Protein AF-A0A4Q2U4N8-F1 (afdb_monomer_lite)

Structure (mmCIF, N/CA/C/O backbone):
data_AF-A0A4Q2U4N8-F1
#
_entry.id   AF-A0A4Q2U4N8-F1
#
loop_
_atom_site.group_PDB
_atom_site.id
_atom_site.type_symbol
_atom_site.label_atom_id
_atom_site.label_alt_id
_atom_site.label_comp_id
_atom_site.label_asym_id
_atom_site.label_entity_id
_atom_site.label_seq_id
_atom_site.pdbx_PDB_ins_code
_atom_site.Cartn_x
_atom_site.Cartn_y
_atom_site.Cartn_z
_atom_site.occupancy
_atom_site.B_iso_or_equiv
_atom_site.auth_seq_id
_atom_site.auth_comp_id
_atom_site.auth_asym_id
_atom_site.auth_atom_id
_atom_site.pdbx_PDB_model_num
ATOM 1 N N . MET A 1 1 ? -7.802 52.718 -29.783 1.00 39.06 1 MET A N 1
ATOM 2 C CA . MET A 1 1 ? -8.824 52.535 -28.732 1.00 39.06 1 MET A CA 1
ATOM 3 C C . MET A 1 1 ? -10.147 52.173 -29.416 1.00 39.06 1 MET A C 1
ATOM 5 O O . MET A 1 1 ? -11.001 53.028 -29.555 1.00 39.06 1 MET A O 1
ATOM 9 N N . THR A 1 2 ? -10.372 51.048 -30.100 1.00 31.77 2 THR A N 1
ATOM 10 C CA . THR A 1 2 ? -10.123 49.612 -29.860 1.00 31.77 2 THR A CA 1
ATOM 11 C C . THR A 1 2 ? -10.700 49.050 -28.558 1.00 31.77 2 THR A C 1
ATOM 13 O O . THR A 1 2 ? -10.281 49.428 -27.473 1.00 31.77 2 THR A O 1
ATOM 16 N N . PHE A 1 3 ? -11.612 48.083 -28.738 1.00 27.72 3 PHE A N 1
ATOM 17 C CA . PHE A 1 3 ? -11.896 46.961 -27.836 1.00 27.72 3 PHE A CA 1
ATOM 18 C C . PHE A 1 3 ? -12.588 47.240 -26.489 1.00 27.72 3 PHE A C 1
ATOM 20 O O . PHE A 1 3 ? -12.139 46.786 -25.450 1.00 27.72 3 PHE A O 1
ATOM 27 N N . ALA A 1 4 ? -13.759 47.884 -26.489 1.00 31.61 4 ALA A N 1
ATOM 28 C CA . ALA A 1 4 ? -14.688 47.767 -25.356 1.00 31.61 4 ALA A CA 1
ATOM 29 C C . ALA A 1 4 ? -16.119 48.133 -25.773 1.00 31.61 4 ALA A C 1
ATOM 31 O O . ALA A 1 4 ? -16.508 49.286 -25.628 1.00 31.61 4 ALA A O 1
ATOM 32 N N . LYS A 1 5 ? -16.875 47.173 -26.340 1.00 29.36 5 LYS A N 1
ATOM 33 C CA . LYS A 1 5 ? -18.368 47.117 -26.345 1.00 29.36 5 LYS A CA 1
ATOM 34 C C . LYS A 1 5 ? -18.988 46.034 -27.246 1.00 29.36 5 LYS A C 1
ATOM 36 O O . LYS A 1 5 ? -20.205 45.985 -27.383 1.00 29.36 5 LYS A O 1
ATOM 41 N N . ARG A 1 6 ? -18.200 45.113 -27.808 1.00 30.48 6 ARG A N 1
ATOM 42 C CA . ARG A 1 6 ? -18.712 43.900 -28.470 1.00 30.48 6 ARG A CA 1
ATOM 43 C C . ARG A 1 6 ? -18.089 42.650 -27.852 1.00 30.48 6 ARG A C 1
ATOM 45 O O . ARG A 1 6 ? -17.168 42.101 -28.427 1.00 30.48 6 ARG A O 1
ATOM 52 N N . LEU A 1 7 ? -18.557 42.261 -26.665 1.00 29.56 7 LEU A N 1
ATOM 53 C CA . LEU A 1 7 ? -18.479 40.885 -26.142 1.00 29.56 7 LEU A CA 1
ATOM 54 C C . LEU A 1 7 ? -19.412 40.750 -24.915 1.00 29.56 7 LEU A C 1
ATOM 56 O O . LEU A 1 7 ? -19.002 40.463 -23.799 1.00 29.56 7 LEU A O 1
ATOM 60 N N . ARG A 1 8 ? -20.696 41.071 -25.099 1.00 30.77 8 ARG A N 1
ATOM 61 C CA . ARG A 1 8 ? -21.770 40.806 -24.122 1.00 30.77 8 ARG A CA 1
ATOM 62 C C . ARG A 1 8 ? -23.033 40.390 -24.876 1.00 30.77 8 ARG A C 1
ATOM 64 O O . ARG A 1 8 ? -24.028 41.096 -24.830 1.00 30.77 8 ARG A O 1
ATOM 71 N N . ALA A 1 9 ? -22.940 39.319 -25.664 1.00 31.06 9 ALA A N 1
ATOM 72 C CA . ALA A 1 9 ? -24.090 38.660 -26.298 1.00 31.06 9 ALA A CA 1
ATOM 73 C C . ALA A 1 9 ? -23.678 37.341 -26.989 1.00 31.06 9 ALA A C 1
ATOM 75 O O . ALA A 1 9 ? -24.045 37.119 -28.137 1.00 31.06 9 ALA A O 1
ATOM 76 N N . SER A 1 10 ? -22.839 36.492 -26.378 1.00 29.83 10 SER A N 1
ATOM 77 C CA . SER A 1 10 ? -22.468 35.186 -26.971 1.00 29.83 10 SER A CA 1
ATOM 78 C C . SER A 1 10 ? -21.967 34.173 -25.929 1.00 29.83 10 SER A C 1
ATOM 80 O O . SER A 1 10 ? -20.956 33.519 -26.144 1.00 29.83 10 SER A O 1
ATOM 82 N N . THR A 1 11 ? -22.644 34.050 -24.785 1.00 31.20 11 THR A N 1
ATOM 83 C CA . THR A 1 11 ? -22.327 32.995 -23.792 1.00 31.20 11 THR A CA 1
ATOM 84 C C . THR A 1 11 ? -23.563 32.510 -23.026 1.00 31.20 11 THR A C 1
ATOM 86 O O . THR A 1 11 ? -23.476 32.096 -21.878 1.00 31.20 11 THR A O 1
ATOM 89 N N . ALA A 1 12 ? -24.737 32.564 -23.665 1.00 31.47 12 ALA A N 1
ATOM 90 C CA . ALA A 1 12 ? -26.005 32.101 -23.089 1.00 31.47 12 ALA A CA 1
ATOM 91 C C . ALA A 1 12 ? -26.575 30.834 -23.762 1.00 31.47 12 ALA A C 1
ATOM 93 O O . ALA A 1 12 ? -27.699 30.445 -23.470 1.00 31.47 12 ALA A O 1
ATOM 94 N N . LEU A 1 13 ? -25.822 30.161 -24.636 1.00 30.08 13 LEU A N 1
ATOM 95 C CA . LEU A 1 13 ? -26.205 28.858 -25.187 1.00 30.08 13 LEU A CA 1
ATOM 96 C C . LEU A 1 13 ? -24.988 27.935 -25.212 1.00 30.08 13 LEU A C 1
ATOM 98 O O . LEU A 1 13 ? -24.178 27.999 -26.129 1.00 30.08 13 LEU A O 1
ATOM 102 N N . LEU A 1 14 ? -24.869 27.161 -24.134 1.00 28.81 14 LEU A N 1
ATOM 103 C CA . LEU A 1 14 ? -24.140 25.891 -23.959 1.00 28.81 14 LEU A CA 1
ATOM 104 C C . LEU A 1 14 ? -24.133 25.467 -22.472 1.00 28.81 14 LEU A C 1
ATOM 106 O O . LEU A 1 14 ? -23.538 24.461 -22.106 1.00 28.81 14 LEU A O 1
ATOM 110 N N . ALA A 1 15 ? -24.875 26.174 -21.610 1.00 31.25 15 ALA A N 1
ATOM 111 C CA . ALA A 1 15 ? -25.611 25.507 -20.545 1.00 31.25 15 ALA A CA 1
ATOM 112 C C . ALA A 1 15 ? -26.664 24.594 -21.205 1.00 31.25 15 ALA A C 1
ATOM 114 O O . ALA A 1 15 ? -27.357 25.047 -22.112 1.00 31.25 15 ALA A O 1
ATOM 115 N N . VAL A 1 16 ? -26.785 23.345 -20.744 1.00 31.03 16 VAL A N 1
ATOM 116 C CA . VAL A 1 16 ? -27.616 22.244 -21.293 1.00 31.03 16 VAL A CA 1
ATOM 117 C C . VAL A 1 16 ? -26.909 21.341 -22.329 1.00 31.03 16 VAL A C 1
ATOM 119 O O . VAL A 1 16 ? -27.414 21.128 -23.422 1.00 31.03 16 VAL A O 1
ATOM 122 N N . ALA A 1 17 ? -25.748 20.766 -21.979 1.00 29.66 17 ALA A N 1
ATOM 123 C CA . ALA A 1 17 ? -25.270 19.467 -22.513 1.00 29.66 17 ALA A CA 1
ATOM 124 C C . ALA A 1 17 ? -24.105 18.858 -21.690 1.00 29.66 17 ALA A C 1
ATOM 126 O O . ALA A 1 17 ? -23.219 18.214 -22.240 1.00 29.66 17 ALA A O 1
ATOM 127 N N . GLY A 1 18 ? -24.082 19.077 -20.370 1.00 30.38 18 GLY A N 1
ATOM 128 C CA . GLY A 1 18 ? -23.037 18.562 -19.469 1.00 30.38 18 GLY A CA 1
ATOM 129 C C . GLY A 1 18 ? -23.576 17.871 -18.216 1.00 30.38 18 GLY A C 1
ATOM 130 O O . GLY A 1 18 ? -22.817 17.601 -17.297 1.00 30.38 18 GLY A O 1
ATOM 131 N N . LEU A 1 19 ? -24.878 17.563 -18.173 1.00 32.41 19 LEU A N 1
ATOM 132 C CA . LEU A 1 19 ? -25.455 16.601 -17.225 1.00 32.41 19 LEU A CA 1
ATOM 133 C C . LEU A 1 19 ? -25.130 15.176 -17.708 1.00 32.41 19 LEU A C 1
ATOM 135 O O . LEU A 1 19 ? -26.015 14.365 -17.964 1.00 32.41 19 LEU A O 1
ATOM 139 N N . LEU A 1 20 ? -23.846 14.892 -17.914 1.00 30.52 20 LEU A N 1
ATOM 140 C CA . LEU A 1 20 ? -23.346 13.552 -18.177 1.00 30.52 20 LEU A CA 1
ATOM 141 C C . LEU A 1 20 ? -22.840 13.008 -16.852 1.00 30.52 20 LEU A C 1
ATOM 143 O O . LEU A 1 20 ? -21.722 13.278 -16.440 1.00 30.52 20 LEU A O 1
ATOM 147 N N . GLN A 1 21 ? -23.753 12.296 -16.193 1.00 30.80 21 GLN A N 1
ATOM 148 C CA . GLN A 1 21 ? -23.484 11.266 -15.200 1.00 30.80 21 GLN A CA 1
ATOM 149 C C . GLN A 1 21 ? -22.388 11.641 -14.200 1.00 30.80 21 GLN A C 1
ATOM 151 O O . GLN A 1 21 ? -21.244 11.206 -14.308 1.00 30.80 21 GLN A O 1
ATOM 156 N N . THR A 1 22 ? -22.786 12.325 -13.128 1.00 31.72 22 THR A N 1
ATOM 157 C CA . THR A 1 22 ? -22.218 11.986 -11.828 1.00 31.72 22 THR A CA 1
ATOM 158 C C . THR A 1 22 ? -22.515 10.503 -11.604 1.00 31.72 22 THR A C 1
ATOM 160 O O . THR A 1 22 ? -23.548 10.119 -11.058 1.00 31.72 22 THR A O 1
ATOM 163 N N . GLN A 1 23 ? -21.624 9.630 -12.076 1.00 32.47 23 GLN A N 1
ATOM 164 C CA . GLN A 1 23 ? -21.438 8.362 -11.407 1.00 32.47 23 GLN A CA 1
ATOM 165 C C . GLN A 1 23 ? -20.949 8.763 -10.023 1.00 32.47 23 GLN A C 1
ATOM 167 O O . GLN A 1 23 ? -19.761 8.964 -9.795 1.00 32.47 23 GLN A O 1
ATOM 172 N N . ALA A 1 24 ? -21.895 8.966 -9.103 1.00 31.42 24 ALA A N 1
ATOM 173 C CA . ALA A 1 24 ? -21.608 8.699 -7.716 1.00 31.42 24 ALA A CA 1
ATOM 174 C C . ALA A 1 24 ? -20.920 7.338 -7.751 1.00 31.42 24 ALA A C 1
ATOM 176 O O . ALA A 1 24 ? -21.518 6.360 -8.213 1.00 31.42 24 ALA A O 1
ATOM 177 N N . ALA A 1 25 ? -19.639 7.310 -7.392 1.00 33.06 25 ALA A N 1
ATOM 178 C CA . ALA A 1 25 ? -18.961 6.082 -7.063 1.00 33.06 25 ALA A CA 1
ATOM 179 C C . ALA A 1 25 ? -19.718 5.537 -5.852 1.00 33.06 25 ALA A C 1
ATOM 181 O O . ALA A 1 25 ? -19.373 5.779 -4.700 1.00 33.06 25 ALA A O 1
ATOM 182 N N . PHE A 1 26 ? -20.846 4.877 -6.109 1.00 30.84 26 PHE A N 1
ATOM 183 C CA . PHE A 1 26 ? -21.394 3.938 -5.172 1.00 30.84 26 PHE A CA 1
ATOM 184 C C . PHE A 1 26 ? -20.244 2.973 -4.968 1.00 30.84 26 PHE A C 1
ATOM 186 O O . PHE A 1 26 ? -19.838 2.298 -5.918 1.00 30.84 26 PHE A O 1
ATOM 193 N N . ALA A 1 27 ? -19.684 2.966 -3.754 1.00 32.97 27 ALA A N 1
ATOM 194 C CA . ALA A 1 27 ? -18.921 1.831 -3.280 1.00 32.97 27 ALA A CA 1
ATOM 195 C C . ALA A 1 27 ? -19.697 0.615 -3.770 1.00 32.97 27 ALA A C 1
ATOM 197 O O . ALA A 1 27 ? -20.889 0.493 -3.457 1.00 32.97 27 ALA A O 1
ATOM 198 N N . GLN A 1 28 ? -19.084 -0.177 -4.656 1.00 31.28 28 GLN A N 1
ATOM 199 C CA . GLN A 1 28 ? -19.691 -1.419 -5.090 1.00 31.28 28 GLN A CA 1
ATOM 200 C C . GLN A 1 28 ? -20.085 -2.106 -3.794 1.00 31.28 28 GLN A C 1
ATOM 202 O O . GLN A 1 28 ? -19.230 -2.477 -2.991 1.00 31.28 28 GLN A O 1
ATOM 207 N N . THR A 1 29 ? -21.389 -2.218 -3.554 1.00 35.47 29 THR A N 1
ATOM 208 C CA . THR A 1 29 ? -21.903 -3.175 -2.592 1.00 35.47 29 THR A CA 1
ATOM 209 C C . THR A 1 29 ? -21.651 -4.505 -3.271 1.00 35.47 29 THR A C 1
ATOM 211 O O . THR A 1 29 ? -22.518 -5.066 -3.936 1.00 35.47 29 THR A O 1
ATOM 214 N N . ALA A 1 30 ? -20.382 -4.920 -3.245 1.00 39.25 30 ALA A N 1
ATOM 215 C CA . ALA A 1 30 ? -19.944 -6.174 -3.786 1.00 39.25 30 ALA A CA 1
ATOM 216 C C . ALA A 1 30 ? -20.754 -7.220 -3.035 1.00 39.25 30 ALA A C 1
ATOM 218 O O . ALA A 1 30 ? -20.677 -7.377 -1.817 1.00 39.25 30 ALA A O 1
ATOM 219 N N . SER A 1 31 ? -21.643 -7.832 -3.800 1.00 41.41 31 SER A N 1
ATOM 220 C CA . SER A 1 31 ? -22.425 -8.982 -3.426 1.00 41.41 31 SER A CA 1
ATOM 221 C C . SER A 1 31 ? -21.519 -10.033 -2.788 1.00 41.41 31 SER A C 1
ATOM 223 O O . SER A 1 31 ? -20.505 -10.392 -3.382 1.00 41.41 31 SER A O 1
ATOM 225 N N . ALA A 1 32 ? -21.970 -10.548 -1.642 1.00 41.00 32 ALA A N 1
ATOM 226 C CA . ALA A 1 32 ? -21.351 -11.573 -0.810 1.00 41.00 32 ALA A CA 1
ATOM 227 C C . ALA A 1 32 ? -20.048 -11.134 -0.123 1.00 41.00 32 ALA A C 1
ATOM 229 O O . ALA A 1 32 ? -18.999 -11.041 -0.753 1.00 41.00 32 ALA A O 1
ATOM 230 N N . ASP A 1 33 ? -20.105 -10.975 1.206 1.00 45.69 33 ASP A N 1
ATOM 231 C CA . ASP A 1 33 ? -18.936 -11.220 2.054 1.00 45.69 33 ASP A CA 1
ATOM 232 C C . ASP A 1 33 ? -18.343 -12.557 1.591 1.00 45.69 33 ASP A C 1
ATOM 234 O O . ASP A 1 33 ? -18.963 -13.609 1.787 1.00 45.69 33 ASP A O 1
ATOM 238 N N . ALA A 1 34 ? -17.198 -12.528 0.904 1.00 54.16 34 ALA A N 1
ATOM 239 C CA . ALA A 1 34 ? -16.482 -13.746 0.575 1.00 54.16 34 ALA A CA 1
ATOM 240 C C . ALA A 1 34 ? -16.247 -14.465 1.905 1.00 54.16 34 ALA A C 1
ATOM 242 O O . ALA A 1 34 ? -15.614 -13.916 2.810 1.00 54.16 34 ALA A O 1
ATOM 243 N N . ALA A 1 35 ? -16.850 -15.645 2.065 1.00 60.47 35 ALA A N 1
ATOM 244 C CA . ALA A 1 35 ? -16.705 -16.391 3.301 1.00 60.47 35 ALA A CA 1
ATOM 245 C C . ALA A 1 35 ? -15.201 -16.603 3.544 1.00 60.47 35 ALA A C 1
ATOM 247 O O . ALA A 1 35 ? -14.490 -16.961 2.596 1.00 60.47 35 ALA A O 1
ATOM 248 N N . PRO A 1 36 ? -14.701 -16.376 4.774 1.00 68.88 36 PRO A N 1
ATOM 249 C CA . PRO A 1 36 ? -13.302 -16.642 5.075 1.00 68.88 36 PRO A CA 1
ATOM 250 C C . PRO A 1 36 ? -13.004 -18.078 4.656 1.00 68.88 36 PRO A C 1
ATOM 252 O O . PRO A 1 36 ? -13.813 -18.962 4.912 1.00 68.88 36 PRO A O 1
ATOM 255 N N . THR A 1 37 ? -11.898 -18.321 3.964 1.00 70.50 37 THR A N 1
ATOM 256 C CA . THR A 1 37 ? -11.537 -19.673 3.522 1.00 70.50 37 THR A CA 1
ATOM 257 C C . THR A 1 37 ? -10.443 -20.207 4.432 1.00 70.50 37 THR A C 1
ATOM 259 O O . THR A 1 37 ? -9.504 -19.489 4.767 1.00 70.50 37 THR A O 1
ATOM 262 N N . VAL A 1 38 ? -10.566 -21.464 4.867 1.00 71.62 38 VAL A N 1
ATOM 263 C CA . VAL A 1 38 ? -9.475 -22.124 5.594 1.00 71.62 38 VAL A CA 1
ATOM 264 C C . VAL A 1 38 ? -8.355 -22.396 4.602 1.00 71.62 38 VAL A C 1
ATOM 266 O O . VAL A 1 38 ? -8.586 -23.036 3.576 1.00 71.62 38 VAL A O 1
ATOM 269 N N . MET A 1 39 ? -7.151 -21.922 4.910 1.00 74.38 39 MET A N 1
ATOM 270 C CA . MET A 1 39 ? -6.006 -22.080 4.019 1.00 74.38 39 MET A CA 1
ATOM 271 C C . MET A 1 39 ? -5.671 -23.574 3.838 1.00 74.38 39 MET A C 1
ATOM 273 O O . MET A 1 39 ? -5.607 -24.320 4.823 1.00 74.38 39 MET A O 1
ATOM 277 N N . PRO A 1 40 ? -5.463 -24.039 2.591 1.00 67.88 40 PRO A N 1
ATOM 278 C CA . PRO A 1 40 ? -5.285 -25.461 2.289 1.00 67.88 40 PRO A CA 1
ATOM 279 C C . PRO A 1 40 ? -4.006 -26.045 2.914 1.00 67.88 40 PRO A C 1
ATOM 281 O O . PRO A 1 40 ? -4.005 -27.193 3.379 1.00 67.88 40 PRO A O 1
ATOM 284 N N . ASP A 1 41 ? -2.957 -25.230 3.035 1.00 69.56 41 ASP A N 1
ATOM 285 C CA . ASP A 1 41 ? -1.608 -25.670 3.412 1.00 69.56 41 ASP A CA 1
ATOM 286 C C . ASP A 1 41 ? -1.173 -25.247 4.818 1.00 69.56 41 ASP A C 1
ATOM 288 O O . ASP A 1 41 ? 0.005 -25.326 5.159 1.00 69.56 41 ASP A O 1
ATOM 292 N N . SER A 1 42 ? -2.122 -24.880 5.684 1.00 75.12 42 SER A N 1
ATOM 293 C CA . SER A 1 42 ? -1.783 -24.574 7.071 1.00 75.12 42 SER A CA 1
ATOM 294 C C . SER A 1 42 ? -1.147 -25.753 7.802 1.00 75.12 42 SER A C 1
ATOM 296 O O . SER A 1 42 ? -1.470 -26.929 7.565 1.00 75.12 42 SER A O 1
ATOM 298 N N . SER A 1 43 ? -0.272 -25.431 8.755 1.00 76.31 43 SER A N 1
ATOM 299 C CA . SER A 1 43 ? 0.360 -26.430 9.615 1.00 76.31 43 SER A CA 1
ATOM 300 C C . SER A 1 43 ? -0.687 -27.288 10.343 1.00 76.31 43 SER A C 1
ATOM 302 O O . SER A 1 43 ? -1.799 -26.845 10.642 1.00 76.31 43 SER A O 1
ATOM 304 N N . ARG A 1 44 ? -0.336 -28.536 10.691 1.00 79.81 44 ARG A N 1
ATOM 305 C CA . ARG A 1 44 ? -1.234 -29.426 11.459 1.00 79.81 44 ARG A CA 1
ATOM 306 C C . ARG A 1 44 ? -1.702 -28.776 12.767 1.00 79.81 44 ARG A C 1
ATOM 308 O O . ARG A 1 44 ? -2.842 -28.976 13.173 1.00 79.81 44 ARG A O 1
ATOM 315 N N . PHE A 1 45 ? -0.825 -27.987 13.390 1.00 82.00 45 PHE A N 1
ATOM 316 C CA . PHE A 1 45 ? -1.130 -27.225 14.595 1.00 82.00 45 PHE A CA 1
ATOM 317 C C . PHE A 1 45 ? -2.204 -26.160 14.354 1.00 82.00 45 PHE A C 1
ATOM 319 O O . PHE A 1 45 ? -3.103 -26.036 15.171 1.00 82.00 45 PHE A O 1
ATOM 326 N N . VAL A 1 46 ? -2.153 -25.411 13.252 1.00 82.44 46 VAL A N 1
ATOM 327 C CA . VAL A 1 46 ? -3.183 -24.408 12.932 1.00 82.44 46 VAL A CA 1
ATOM 328 C C . VAL A 1 46 ? -4.500 -25.073 12.544 1.00 82.44 46 VAL A C 1
ATOM 330 O O . VAL A 1 46 ? -5.559 -24.654 13.008 1.00 82.44 46 VAL A O 1
ATOM 333 N N . LYS A 1 47 ? -4.450 -26.152 11.753 1.00 79.56 47 LYS A N 1
ATOM 334 C CA . LYS A 1 47 ? -5.648 -26.863 11.273 1.00 79.56 47 LYS A CA 1
ATOM 335 C C . LYS A 1 47 ? -6.577 -27.331 12.399 1.00 79.56 47 LYS A C 1
ATOM 337 O O . LYS A 1 47 ? -7.778 -27.415 12.174 1.00 79.56 47 LYS A O 1
ATOM 342 N N . GLN A 1 48 ? -6.060 -27.590 13.604 1.00 82.38 48 GLN A N 1
ATOM 343 C CA . GLN A 1 48 ? -6.888 -27.972 14.759 1.00 82.38 48 GLN A CA 1
ATOM 344 C C . GLN A 1 48 ? -7.682 -26.799 15.372 1.00 82.38 48 GLN A C 1
ATOM 346 O O . GLN A 1 48 ? -8.656 -27.032 16.082 1.00 82.38 48 GLN A O 1
ATOM 351 N N . TYR A 1 49 ? -7.263 -25.554 15.120 1.00 80.25 49 TYR A N 1
ATOM 352 C CA . TYR A 1 49 ? -7.916 -24.329 15.601 1.00 80.25 49 TYR A CA 1
ATOM 353 C C . TYR A 1 49 ? -8.683 -23.589 14.503 1.00 80.25 49 TYR A C 1
ATOM 355 O O . TYR A 1 49 ? -9.444 -22.671 14.806 1.00 80.25 49 TYR A O 1
ATOM 363 N N . ALA A 1 50 ? -8.489 -23.971 13.239 1.00 73.94 50 ALA A N 1
ATOM 364 C CA . ALA A 1 50 ? -9.193 -23.382 12.115 1.00 73.94 50 ALA A CA 1
ATOM 365 C C . ALA A 1 50 ? -10.710 -23.566 12.283 1.00 73.94 50 ALA A C 1
ATOM 367 O O . ALA A 1 50 ? -11.231 -24.683 12.280 1.00 73.94 50 ALA A O 1
ATOM 368 N N . SER A 1 51 ? -11.436 -22.455 12.429 1.00 67.81 51 SER A N 1
ATOM 369 C CA . SER A 1 51 ? -12.895 -22.482 12.401 1.00 67.81 51 SER A CA 1
ATOM 370 C C . SER A 1 51 ? -13.337 -22.888 11.004 1.00 67.81 51 SER A C 1
ATOM 372 O O . SER A 1 51 ? -12.979 -22.207 10.046 1.00 67.81 51 SER A O 1
ATOM 374 N N . VAL A 1 52 ? -14.134 -23.948 10.873 1.00 67.81 52 VAL A N 1
ATOM 375 C CA . VAL A 1 52 ? -14.801 -24.243 9.602 1.00 67.81 52 VAL A CA 1
ATOM 376 C C . VAL A 1 52 ? -15.886 -23.176 9.417 1.00 67.81 52 VAL A C 1
ATOM 378 O O . VAL A 1 52 ? -16.846 -23.176 10.187 1.00 67.81 52 VAL A O 1
ATOM 381 N N . PRO A 1 53 ? -15.775 -22.264 8.434 1.00 67.69 53 PRO A N 1
ATOM 382 C CA . PRO A 1 53 ? -16.708 -21.147 8.261 1.00 67.69 53 PRO A CA 1
ATOM 383 C C . PRO A 1 53 ? -18.159 -21.617 8.132 1.00 67.69 53 PRO A C 1
ATOM 385 O O . PRO A 1 53 ? -19.068 -21.000 8.677 1.00 67.69 53 PRO A O 1
ATOM 388 N N . ALA A 1 54 ? -18.366 -22.768 7.483 1.00 66.12 54 ALA A N 1
ATOM 389 C CA . ALA A 1 54 ? -19.673 -23.403 7.334 1.00 66.12 54 ALA A CA 1
ATOM 390 C C . ALA A 1 54 ? -20.296 -23.880 8.663 1.00 66.12 54 ALA A C 1
ATOM 392 O O . ALA A 1 54 ? -21.500 -24.109 8.720 1.00 66.12 54 ALA A O 1
ATOM 393 N N . LEU A 1 55 ? -19.496 -24.031 9.724 1.00 69.44 55 LEU A N 1
ATOM 394 C CA . LEU A 1 55 ? -19.941 -24.409 11.070 1.00 69.44 55 LEU A CA 1
ATOM 395 C C . LEU A 1 55 ? -20.027 -23.206 12.022 1.00 69.44 55 LEU A C 1
ATOM 397 O O . LEU A 1 55 ? -20.412 -23.372 13.180 1.00 69.44 55 LEU A O 1
ATOM 401 N N . ALA A 1 56 ? -19.665 -22.001 11.568 1.00 76.06 56 ALA A N 1
ATOM 402 C CA . ALA A 1 56 ? -19.775 -20.805 12.388 1.00 76.06 56 ALA A CA 1
ATOM 403 C C . ALA A 1 56 ? -21.258 -20.467 12.640 1.00 76.06 56 ALA A C 1
ATOM 405 O O . ALA A 1 56 ? -22.074 -20.529 11.712 1.00 76.06 56 ALA A O 1
ATOM 406 N N . PRO A 1 57 ? -21.638 -20.089 13.875 1.00 81.69 57 PRO A N 1
ATOM 407 C CA . PRO A 1 57 ? -23.007 -19.689 14.157 1.00 81.69 57 PRO A CA 1
ATOM 408 C C . PRO A 1 57 ? -23.375 -18.455 13.328 1.00 81.69 57 PRO A C 1
ATOM 410 O O . PRO A 1 57 ? -22.628 -17.476 13.268 1.00 81.69 57 PRO A O 1
ATOM 413 N N . GLN A 1 58 ? -24.559 -18.487 12.718 1.00 85.94 58 GLN A N 1
ATOM 414 C CA . GLN A 1 58 ? -25.122 -17.324 12.040 1.00 85.94 58 GLN A CA 1
ATOM 415 C C . GLN A 1 58 ? -25.602 -16.328 13.095 1.00 85.94 58 GLN A C 1
ATOM 417 O O . GLN A 1 58 ? -26.634 -16.517 13.735 1.00 85.94 58 GLN A O 1
ATOM 422 N N . LEU A 1 59 ? -24.808 -15.283 13.307 1.00 89.12 59 LEU A N 1
ATOM 423 C CA . LEU A 1 59 ? -25.093 -14.228 14.271 1.00 89.12 59 LEU A CA 1
ATOM 424 C C . LEU A 1 59 ? -25.658 -13.002 13.560 1.00 89.12 59 LEU A C 1
ATOM 426 O O . LEU A 1 59 ? -25.116 -12.555 12.546 1.00 89.12 59 LEU A O 1
ATOM 430 N N . THR A 1 60 ? -26.695 -12.400 14.137 1.00 93.50 60 THR A N 1
ATOM 431 C CA . THR A 1 60 ? -27.164 -11.080 13.708 1.00 93.50 60 THR A CA 1
ATOM 432 C C . THR A 1 60 ? -26.089 -10.025 13.965 1.00 93.50 60 THR A C 1
ATOM 434 O O . THR A 1 60 ? -25.203 -10.197 14.806 1.00 93.50 60 THR A O 1
ATOM 437 N N . TYR A 1 61 ? -26.182 -8.883 13.282 1.00 92.06 61 TYR A N 1
ATOM 438 C CA . TYR A 1 61 ? -25.272 -7.760 13.510 1.00 92.06 61 TYR A CA 1
ATOM 439 C C . TYR A 1 61 ? -25.215 -7.338 14.989 1.00 92.06 61 TYR A C 1
ATOM 441 O O . TYR A 1 61 ? -24.133 -7.181 15.551 1.00 92.06 61 TYR A O 1
ATOM 449 N N . ALA A 1 62 ? -26.373 -7.249 15.652 1.00 94.12 62 ALA A N 1
ATOM 450 C CA . ALA A 1 62 ? -26.455 -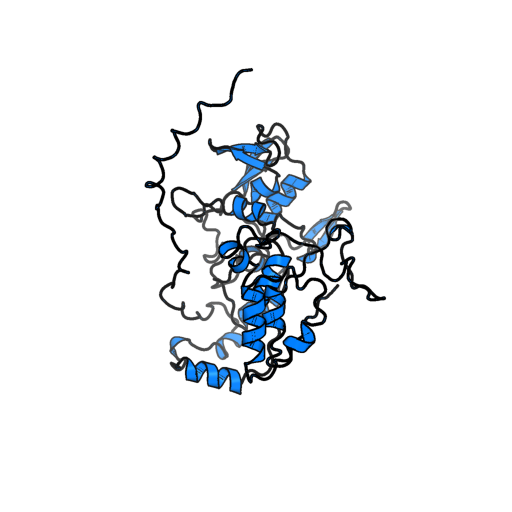6.904 17.070 1.00 94.12 62 ALA A CA 1
ATOM 451 C C . ALA A 1 62 ? -25.755 -7.942 17.966 1.00 94.12 62 ALA A C 1
ATOM 453 O O . ALA A 1 62 ? -25.057 -7.571 18.909 1.00 94.12 62 ALA A O 1
ATOM 454 N N . GLN A 1 63 ? -25.886 -9.236 17.652 1.00 95.44 63 GLN A N 1
ATOM 455 C CA . GLN A 1 63 ? -25.190 -10.303 18.376 1.00 95.44 63 GLN A CA 1
ATOM 456 C C . GLN A 1 63 ? -23.672 -10.237 18.168 1.00 95.44 63 GLN A C 1
ATOM 458 O O . GLN A 1 63 ? -22.927 -10.335 19.143 1.00 95.44 63 GLN A O 1
ATOM 463 N N . LYS A 1 64 ? -23.207 -10.006 16.929 1.00 93.25 64 LYS A N 1
ATOM 464 C CA . LYS A 1 64 ? -21.778 -9.801 16.625 1.00 93.25 64 LYS A CA 1
ATOM 465 C C . LYS A 1 64 ? -21.217 -8.625 17.426 1.00 93.25 64 LYS A C 1
ATOM 467 O O . LYS A 1 64 ? -20.212 -8.774 18.115 1.00 93.25 64 LYS A O 1
ATOM 472 N N . GLN A 1 65 ? -21.900 -7.479 17.409 1.00 94.06 65 GLN A N 1
ATOM 473 C CA . GLN A 1 65 ? -21.497 -6.300 18.178 1.00 94.06 65 GLN A CA 1
ATOM 474 C C . GLN A 1 65 ? -21.468 -6.557 19.691 1.00 94.06 65 GLN A C 1
ATOM 476 O O . GLN A 1 65 ? -20.529 -6.128 20.363 1.00 94.06 65 GLN A O 1
ATOM 481 N N . ALA A 1 66 ? -22.477 -7.242 20.237 1.00 94.69 66 ALA A N 1
ATOM 482 C CA . ALA A 1 66 ? -22.532 -7.569 21.660 1.00 94.69 66 ALA A CA 1
ATOM 483 C C . ALA A 1 66 ? -21.354 -8.462 22.077 1.00 94.69 66 ALA A C 1
ATOM 485 O O . ALA A 1 66 ? -20.692 -8.178 23.075 1.00 94.69 66 ALA A O 1
ATOM 486 N N . LEU A 1 67 ? -21.039 -9.488 21.279 1.00 95.06 67 LEU A N 1
ATOM 487 C CA . LEU A 1 67 ? -19.898 -10.369 21.521 1.00 95.06 67 LEU A CA 1
ATOM 488 C C . LEU A 1 67 ? -18.564 -9.633 21.409 1.00 95.06 67 LEU A C 1
ATOM 490 O O . LEU A 1 67 ? -17.720 -9.797 22.288 1.00 95.06 67 LEU A O 1
ATOM 494 N N . LEU A 1 68 ? -18.384 -8.786 20.391 1.00 93.50 68 LEU A N 1
ATOM 495 C CA . LEU A 1 68 ? -17.176 -7.968 20.246 1.00 93.50 68 LEU A CA 1
ATOM 496 C C . LEU A 1 68 ? -16.960 -7.088 21.480 1.00 93.50 68 LEU A C 1
ATOM 498 O O . LEU A 1 68 ? -15.905 -7.164 22.099 1.00 93.50 68 LEU A O 1
ATOM 502 N N . LYS A 1 69 ? -17.982 -6.344 21.920 1.00 90.06 69 LYS A N 1
ATOM 503 C CA . LYS A 1 69 ? -17.908 -5.513 23.138 1.00 90.06 69 LYS A CA 1
ATOM 504 C C . LYS A 1 69 ? -17.654 -6.338 24.403 1.00 90.06 69 LYS A C 1
ATOM 506 O O . LYS A 1 69 ? -16.994 -5.879 25.340 1.00 90.06 69 LYS A O 1
ATOM 511 N N . GLN A 1 70 ? -18.178 -7.562 24.462 1.00 95.69 70 GLN A N 1
ATOM 512 C CA . GLN A 1 70 ? -17.970 -8.454 25.598 1.00 95.69 70 GLN A CA 1
ATOM 513 C C . GLN A 1 70 ? -16.539 -9.005 25.642 1.00 95.69 70 GLN A C 1
ATOM 515 O O . GLN A 1 70 ? -15.971 -9.085 26.732 1.00 95.69 70 GLN A O 1
ATOM 520 N N . LYS A 1 71 ? -15.969 -9.384 24.493 1.00 95.62 71 LYS A N 1
ATOM 521 C CA . LYS A 1 71 ? -14.745 -10.196 24.402 1.00 95.62 71 LYS A CA 1
ATOM 522 C C . LYS A 1 71 ? -13.491 -9.408 24.028 1.00 95.62 71 LYS A C 1
ATOM 524 O O . LYS A 1 71 ? -12.419 -9.761 24.502 1.00 95.62 71 LYS A O 1
ATOM 529 N N . ILE A 1 72 ? -13.613 -8.350 23.233 1.00 94.19 72 ILE A N 1
ATOM 530 C CA . ILE A 1 72 ? -12.489 -7.513 22.807 1.00 94.19 72 ILE A CA 1
ATOM 531 C C . ILE A 1 72 ? -12.428 -6.281 23.704 1.00 94.19 72 ILE A C 1
ATOM 533 O O . ILE A 1 72 ? -13.396 -5.527 23.811 1.00 94.19 72 ILE A O 1
ATOM 537 N N . LYS A 1 73 ? -11.297 -6.108 24.391 1.00 91.38 73 LYS A N 1
ATOM 538 C CA . LYS A 1 73 ? -11.054 -4.985 25.314 1.00 91.38 73 LYS A CA 1
ATOM 539 C C . LYS A 1 73 ? -9.984 -4.023 24.817 1.00 91.38 73 LYS A C 1
ATOM 541 O O . LYS A 1 73 ? -10.040 -2.849 25.154 1.00 91.38 73 LYS A O 1
ATOM 546 N N . TYR A 1 74 ? -9.061 -4.524 24.003 1.00 91.94 74 TYR A N 1
ATOM 547 C CA . TYR A 1 74 ? -7.936 -3.777 23.462 1.00 91.94 74 TYR A CA 1
ATOM 548 C C . TYR A 1 74 ? -7.808 -4.092 21.979 1.00 91.94 74 TYR A C 1
ATOM 550 O O . TYR A 1 74 ? -7.986 -5.243 21.573 1.00 91.94 74 TYR A O 1
ATOM 558 N N . VAL A 1 75 ? -7.506 -3.068 21.192 1.00 89.75 75 VAL A N 1
ATOM 559 C CA . VAL A 1 75 ? -7.178 -3.185 19.775 1.00 89.75 75 VAL A CA 1
ATOM 560 C C . VAL A 1 75 ? -5.820 -2.529 19.601 1.00 89.75 75 VAL A C 1
ATOM 562 O O . VAL A 1 75 ? -5.645 -1.372 19.970 1.00 89.75 75 VAL A O 1
ATOM 565 N N . PHE A 1 76 ? -4.870 -3.289 19.072 1.00 91.12 76 PHE A N 1
ATOM 566 C CA . PHE A 1 76 ? -3.553 -2.791 18.706 1.00 91.12 76 PHE A CA 1
ATOM 567 C C . PHE A 1 76 ? -3.481 -2.777 17.187 1.00 91.12 76 PHE A C 1
ATOM 569 O O . PHE A 1 76 ? -3.718 -3.805 16.553 1.00 91.12 76 PHE A O 1
ATOM 576 N N . VAL A 1 77 ? -3.185 -1.613 16.618 1.00 89.12 77 VAL A N 1
ATOM 577 C CA . VAL A 1 77 ? -2.991 -1.452 15.179 1.00 89.12 77 VAL A CA 1
ATOM 578 C C . VAL A 1 77 ? -1.501 -1.263 14.944 1.00 89.12 77 VAL A C 1
ATOM 580 O O . VAL A 1 77 ? -0.932 -0.260 15.361 1.00 89.12 77 VAL A O 1
ATOM 583 N N . LEU A 1 78 ? -0.871 -2.259 14.322 1.00 90.00 78 LEU A N 1
ATOM 584 C CA . LEU A 1 78 ? 0.523 -2.183 13.889 1.00 90.00 78 LEU A CA 1
ATOM 585 C C . LEU A 1 78 ? 0.530 -1.687 12.442 1.00 90.00 78 LEU A C 1
ATOM 587 O O . LEU A 1 78 ? 0.330 -2.475 11.517 1.00 90.00 78 LEU A O 1
ATOM 591 N N . PHE A 1 79 ? 0.688 -0.378 12.264 1.00 87.75 79 PHE A N 1
ATOM 592 C CA . PHE A 1 79 ? 0.688 0.259 10.950 1.00 87.75 79 PHE A CA 1
ATOM 593 C C . PHE A 1 79 ? 2.103 0.212 10.358 1.00 87.75 79 PHE A C 1
ATOM 595 O O . PHE A 1 79 ? 3.007 0.871 10.861 1.00 87.75 79 PHE A O 1
ATOM 602 N N . GLN A 1 80 ? 2.303 -0.654 9.363 1.00 88.56 80 GLN A N 1
ATOM 603 C CA . GLN A 1 80 ? 3.598 -0.890 8.715 1.00 88.56 80 GLN A CA 1
ATOM 604 C C . GLN A 1 80 ? 3.712 -0.122 7.393 1.00 88.56 80 GLN A C 1
ATOM 606 O O . GLN A 1 80 ? 2.706 0.269 6.814 1.00 88.56 80 GLN A O 1
ATOM 611 N N . GLU A 1 81 ? 4.942 0.008 6.899 1.00 85.44 81 GLU A N 1
ATOM 612 C CA . GLU A 1 81 ? 5.330 0.784 5.715 1.00 85.44 81 GLU A CA 1
ATOM 613 C C . GLU A 1 81 ? 6.382 0.010 4.894 1.00 85.44 81 GLU A C 1
ATOM 615 O O . GLU A 1 81 ? 7.102 -0.823 5.447 1.00 85.44 81 GLU A O 1
ATOM 620 N N . ASN A 1 82 ? 6.576 0.209 3.588 1.00 89.69 82 ASN A N 1
ATOM 621 C CA . ASN A 1 82 ? 5.627 0.535 2.517 1.00 89.69 82 ASN A CA 1
ATOM 622 C C . ASN A 1 82 ? 5.639 -0.695 1.586 1.00 89.69 82 ASN A C 1
ATOM 624 O O . ASN A 1 82 ? 6.549 -0.853 0.763 1.00 89.69 82 ASN A O 1
ATOM 628 N N . ARG A 1 83 ? 4.739 -1.666 1.786 1.00 93.00 83 ARG A N 1
ATOM 629 C CA . ARG A 1 83 ? 4.808 -2.968 1.090 1.00 93.00 83 ARG A CA 1
ATOM 630 C C . ARG A 1 83 ? 3.436 -3.379 0.570 1.00 93.00 83 ARG A C 1
ATOM 632 O O . ARG A 1 83 ? 2.462 -3.387 1.318 1.00 93.00 83 ARG A O 1
ATOM 639 N N . SER A 1 84 ? 3.366 -3.723 -0.716 1.00 94.62 84 SER A N 1
ATOM 640 C CA . SER A 1 84 ? 2.137 -4.228 -1.334 1.00 94.62 84 SER A CA 1
ATOM 641 C C . SER A 1 84 ? 1.839 -5.663 -0.892 1.00 94.62 84 SER A C 1
ATOM 643 O O . SER A 1 84 ? 2.726 -6.390 -0.434 1.00 94.62 84 SER A O 1
ATOM 645 N N . PHE A 1 85 ? 0.586 -6.096 -1.070 1.00 95.88 85 PHE A N 1
ATOM 646 C CA . PHE A 1 85 ? 0.187 -7.471 -0.767 1.00 95.88 85 PHE A CA 1
ATOM 647 C C . PHE A 1 85 ? 1.044 -8.485 -1.528 1.00 95.88 85 PHE A C 1
ATOM 649 O O . PHE A 1 85 ? 1.598 -9.396 -0.922 1.00 95.88 85 PHE A O 1
ATOM 656 N N . ASP A 1 86 ? 1.205 -8.298 -2.840 1.00 95.62 86 ASP A N 1
ATOM 657 C CA . ASP A 1 86 ? 2.003 -9.199 -3.666 1.00 95.62 86 ASP A CA 1
ATOM 658 C C . ASP A 1 86 ? 3.502 -9.120 -3.355 1.00 95.62 86 ASP A C 1
ATOM 660 O O . ASP A 1 86 ? 4.201 -10.115 -3.508 1.00 95.62 86 ASP A O 1
ATOM 664 N N . ASN A 1 87 ? 4.018 -8.010 -2.823 1.00 95.31 87 ASN A N 1
ATOM 665 C CA . ASN A 1 87 ? 5.402 -8.008 -2.363 1.00 95.31 87 ASN A CA 1
ATOM 666 C C . ASN A 1 87 ? 5.621 -9.018 -1.221 1.00 95.31 87 ASN A C 1
ATOM 668 O O . ASN A 1 87 ? 6.589 -9.768 -1.266 1.00 95.31 87 ASN A O 1
ATOM 672 N N . TYR A 1 88 ? 4.723 -9.086 -0.232 1.00 95.50 88 TYR A N 1
ATOM 673 C CA . TYR A 1 88 ? 4.865 -9.997 0.915 1.00 95.50 88 TYR A CA 1
ATOM 674 C C . TYR A 1 88 ? 4.269 -11.388 0.703 1.00 95.50 88 TYR A C 1
ATOM 676 O O . TYR A 1 88 ? 4.787 -12.359 1.252 1.00 95.50 88 TYR A O 1
ATOM 684 N N . PHE A 1 89 ? 3.172 -11.494 -0.041 1.00 95.12 89 PHE A N 1
ATOM 685 C CA . PHE A 1 89 ? 2.303 -12.670 -0.051 1.00 95.12 89 PHE A CA 1
ATOM 686 C C . PHE A 1 89 ? 1.976 -13.177 -1.460 1.00 95.12 89 PHE A C 1
ATOM 688 O O . PHE A 1 89 ? 1.092 -14.022 -1.601 1.00 95.12 89 PHE A O 1
ATOM 695 N N . ALA A 1 90 ? 2.689 -12.738 -2.507 1.00 94.38 90 ALA A N 1
ATOM 696 C CA . ALA A 1 90 ? 2.424 -13.198 -3.876 1.00 94.38 90 ALA A CA 1
ATOM 697 C C . ALA A 1 90 ? 2.471 -14.727 -4.027 1.00 94.38 90 ALA A C 1
ATOM 699 O O . ALA A 1 90 ? 1.714 -15.293 -4.819 1.00 94.38 90 ALA A O 1
ATOM 700 N N . THR A 1 91 ? 3.342 -15.394 -3.266 1.00 93.62 91 THR A N 1
ATOM 701 C CA . THR A 1 91 ? 3.510 -16.856 -3.236 1.00 93.62 91 THR A CA 1
ATOM 702 C C . THR A 1 91 ? 2.855 -17.517 -2.021 1.00 93.62 91 THR A C 1
ATOM 704 O O . THR A 1 91 ? 3.004 -18.725 -1.835 1.00 93.62 91 THR A O 1
ATOM 707 N N . PHE A 1 92 ? 2.130 -16.763 -1.186 1.00 91.69 92 PHE A N 1
ATOM 708 C CA . PHE A 1 92 ? 1.532 -17.305 0.030 1.00 91.69 92 PHE A CA 1
ATOM 709 C C . PHE A 1 92 ? 0.404 -18.305 -0.308 1.00 91.69 92 PHE A C 1
ATOM 711 O O . PHE A 1 92 ? -0.545 -17.943 -1.014 1.00 91.69 92 PHE A O 1
ATOM 718 N N . PRO A 1 93 ? 0.452 -19.557 0.190 1.00 86.69 93 PRO A N 1
ATOM 719 C CA . PRO A 1 93 ? -0.525 -20.581 -0.172 1.00 86.69 93 PRO A CA 1
ATOM 720 C C . PRO A 1 93 ? -1.965 -20.234 0.225 1.00 86.69 93 PRO A C 1
ATOM 722 O O . PRO A 1 93 ? -2.265 -19.937 1.380 1.00 86.69 93 PRO A O 1
ATOM 725 N N . GLY A 1 94 ? -2.887 -20.337 -0.733 1.00 82.31 94 GLY A N 1
ATOM 726 C CA . GLY A 1 94 ? -4.318 -20.107 -0.509 1.00 82.31 94 GLY A CA 1
ATOM 727 C C . GLY A 1 94 ? -4.760 -18.642 -0.512 1.00 82.31 94 GLY A C 1
ATOM 728 O O . GLY A 1 94 ? -5.963 -18.399 -0.494 1.00 82.31 94 GLY A O 1
ATOM 729 N N . ALA A 1 95 ? -3.830 -17.688 -0.578 1.00 89.06 95 ALA A N 1
ATOM 730 C CA . ALA A 1 95 ? -4.141 -16.283 -0.815 1.00 89.06 95 ALA A CA 1
ATOM 731 C C . ALA A 1 95 ? -4.290 -15.983 -2.314 1.00 89.06 95 ALA A C 1
ATOM 733 O O . ALA A 1 95 ? -3.721 -16.681 -3.155 1.00 89.06 95 ALA A O 1
ATOM 734 N N . ARG A 1 96 ? -4.990 -14.900 -2.667 1.00 88.62 96 ARG A N 1
ATOM 735 C CA . ARG A 1 96 ? -5.103 -14.391 -4.049 1.00 88.62 96 ARG A CA 1
ATOM 736 C C . ARG A 1 96 ? -3.867 -13.609 -4.534 1.00 88.62 96 ARG A C 1
ATOM 738 O O . ARG A 1 96 ? -4.009 -12.552 -5.137 1.00 88.62 96 ARG A O 1
ATOM 745 N N . GLY A 1 97 ? -2.666 -14.140 -4.296 1.00 90.56 97 GLY A N 1
ATOM 746 C CA . GLY A 1 97 ? -1.408 -13.571 -4.799 1.00 90.56 97 GLY A CA 1
ATOM 747 C C . GLY A 1 97 ? -1.089 -13.943 -6.257 1.00 90.56 97 GLY A C 1
ATOM 748 O O . GLY A 1 97 ? -1.671 -14.884 -6.818 1.00 90.56 97 GLY A O 1
ATOM 749 N N . LEU A 1 98 ? -0.122 -13.246 -6.866 1.00 92.75 98 LEU A N 1
ATOM 750 C CA . LEU A 1 98 ? 0.310 -13.442 -8.268 1.00 92.75 98 LEU A CA 1
ATOM 751 C C . LEU A 1 98 ? 0.734 -14.880 -8.623 1.00 92.75 98 LEU A C 1
ATOM 753 O O . LEU A 1 98 ? 0.610 -15.293 -9.780 1.00 92.75 98 LEU A O 1
ATOM 757 N N . PHE A 1 99 ? 1.210 -15.652 -7.643 1.00 92.81 99 PHE A N 1
ATOM 758 C CA . PHE A 1 99 ? 1.653 -17.042 -7.797 1.00 92.81 99 PHE A CA 1
ATOM 759 C C . PHE A 1 99 ? 0.740 -18.036 -7.069 1.00 92.81 99 PHE A C 1
ATOM 761 O O . PHE A 1 99 ? 1.132 -19.179 -6.840 1.00 92.81 99 PHE A O 1
ATOM 768 N N . SER A 1 100 ? -0.495 -17.648 -6.744 1.00 81.94 100 SER A N 1
ATOM 769 C CA . SER A 1 100 ? -1.484 -18.497 -6.054 1.00 81.94 100 SER A CA 1
ATOM 770 C C . SER A 1 100 ? -1.746 -19.853 -6.731 1.00 81.94 100 SER A C 1
ATOM 772 O O . SER A 1 100 ? -2.085 -20.826 -6.062 1.00 81.94 100 SER A O 1
ATOM 774 N N . GLY A 1 101 ? -1.534 -19.959 -8.049 1.00 81.00 101 GLY A N 1
ATOM 775 C CA . GLY A 1 101 ? -1.588 -21.216 -8.810 1.00 81.00 101 GLY A CA 1
ATOM 776 C C . GLY A 1 101 ? -0.277 -22.020 -8.850 1.00 81.00 101 GLY A C 1
ATOM 777 O O . GLY A 1 101 ? -0.128 -22.884 -9.714 1.00 81.00 101 GLY A O 1
ATOM 778 N N . GLY A 1 102 ? 0.704 -21.694 -8.001 1.00 86.19 102 GLY A N 1
ATOM 779 C CA . GLY A 1 102 ? 2.056 -22.275 -7.982 1.00 86.19 102 GLY A CA 1
ATOM 780 C C . GLY A 1 102 ? 3.001 -21.745 -9.069 1.00 86.19 102 GLY A C 1
ATOM 781 O O . GLY A 1 102 ? 4.172 -22.109 -9.110 1.00 86.19 102 GLY A O 1
ATOM 782 N N . LYS A 1 103 ? 2.504 -20.891 -9.967 1.00 90.88 103 LYS A N 1
ATOM 783 C CA . LYS A 1 103 ? 3.266 -20.203 -11.015 1.00 90.88 103 LYS A CA 1
ATOM 784 C C . LYS A 1 103 ? 2.585 -18.886 -11.368 1.00 90.88 103 LYS A C 1
ATOM 786 O O . LYS A 1 103 ? 1.371 -18.766 -11.199 1.00 90.88 103 LYS A O 1
ATOM 791 N N . LEU A 1 104 ? 3.350 -17.945 -11.917 1.00 94.25 104 LEU A N 1
ATOM 792 C CA . LEU A 1 104 ? 2.804 -16.688 -12.417 1.00 94.25 104 LEU A CA 1
ATOM 793 C C . LEU A 1 104 ? 1.801 -16.955 -13.546 1.00 94.25 104 LEU A C 1
ATOM 795 O O . LEU A 1 104 ? 2.122 -17.617 -14.538 1.00 94.25 104 LEU A O 1
ATOM 799 N N . ASN A 1 105 ? 0.598 -16.401 -13.419 1.00 90.06 105 ASN A N 1
ATOM 800 C CA . ASN A 1 105 ? -0.337 -16.320 -14.532 1.00 90.06 105 ASN A CA 1
ATOM 801 C C . ASN A 1 105 ? -0.023 -15.075 -15.374 1.00 90.06 105 ASN A C 1
ATOM 803 O O . ASN A 1 105 ? -0.466 -13.974 -15.059 1.00 90.06 105 ASN A O 1
ATOM 807 N N . THR A 1 106 ? 0.716 -15.254 -16.468 1.00 91.19 106 THR A N 1
ATOM 808 C CA . THR A 1 106 ? 1.132 -14.155 -17.357 1.00 91.19 106 THR A CA 1
ATOM 809 C C . THR A 1 106 ? -0.019 -13.492 -18.117 1.00 91.19 106 THR A C 1
ATOM 811 O O . THR A 1 106 ? 0.194 -12.459 -18.743 1.00 91.19 106 THR A O 1
ATOM 814 N N . ALA A 1 107 ? -1.233 -14.052 -18.066 1.00 89.56 107 ALA A N 1
ATOM 815 C CA . ALA A 1 107 ? -2.428 -13.420 -18.621 1.00 89.56 107 ALA A CA 1
ATOM 816 C C . ALA A 1 107 ? -3.061 -12.382 -17.675 1.00 89.56 107 ALA A C 1
ATOM 818 O O . ALA A 1 107 ? -3.997 -11.692 -18.082 1.00 89.56 107 ALA A O 1
ATOM 819 N N . LEU A 1 108 ? -2.601 -12.280 -16.420 1.00 90.50 108 LEU A N 1
ATOM 820 C CA . LEU A 1 108 ? -3.063 -11.234 -15.509 1.00 90.50 108 LEU A CA 1
ATOM 821 C C . LEU A 1 108 ? -2.589 -9.855 -16.003 1.00 90.50 108 LEU A C 1
ATOM 823 O O . LEU A 1 108 ? -1.421 -9.723 -16.387 1.00 90.50 108 LEU A O 1
ATOM 827 N N . PRO A 1 109 ? -3.453 -8.821 -15.970 1.00 90.88 109 PRO A N 1
ATOM 828 C CA . PRO A 1 109 ? -3.033 -7.447 -16.225 1.00 90.88 109 PRO A CA 1
ATOM 829 C C . PRO A 1 109 ? -1.827 -7.080 -15.354 1.00 90.88 109 PRO A C 1
ATOM 831 O O . PRO A 1 109 ? -1.825 -7.362 -14.156 1.00 90.88 109 PRO A O 1
ATOM 834 N N . GLY A 1 110 ? -0.791 -6.506 -15.963 1.00 91.31 110 GLY A N 1
ATOM 835 C CA . GLY A 1 110 ? 0.416 -6.087 -15.253 1.00 91.31 110 GLY A CA 1
ATOM 836 C C . GLY A 1 110 ? 1.436 -7.176 -14.910 1.00 91.31 110 GLY A C 1
ATOM 837 O O . GLY A 1 110 ? 2.526 -6.841 -14.450 1.00 91.31 110 GLY A O 1
ATOM 838 N N . ALA A 1 111 ? 1.147 -8.463 -15.158 1.00 94.38 111 ALA A N 1
ATOM 839 C CA . ALA A 1 111 ? 2.076 -9.560 -14.844 1.00 94.38 111 ALA A CA 1
ATOM 840 C C . ALA A 1 111 ? 3.369 -9.530 -15.678 1.00 94.38 111 ALA A C 1
ATOM 842 O O . ALA A 1 111 ? 4.389 -10.098 -15.285 1.00 94.38 111 ALA A O 1
ATOM 843 N N . VAL A 1 112 ? 3.326 -8.889 -16.844 1.00 96.00 112 VAL A N 1
ATOM 844 C CA . VAL A 1 112 ? 4.492 -8.624 -17.684 1.00 96.00 112 VAL A CA 1
ATOM 845 C C . VAL A 1 112 ? 4.466 -7.146 -18.046 1.00 96.00 112 VAL A C 1
ATOM 847 O O . VAL A 1 112 ? 3.518 -6.689 -18.680 1.00 96.00 112 VAL A O 1
ATOM 850 N N . GLN A 1 113 ? 5.498 -6.406 -17.652 1.00 96.00 113 GLN A N 1
ATOM 851 C CA . GLN A 1 113 ? 5.601 -4.967 -17.897 1.00 96.00 113 GLN A CA 1
ATOM 852 C C . GLN A 1 113 ? 6.765 -4.650 -18.820 1.00 96.00 113 GLN A C 1
ATOM 854 O O . GLN A 1 113 ? 7.726 -5.415 -18.914 1.00 96.00 113 GLN A O 1
ATOM 859 N N . ARG A 1 114 ? 6.686 -3.512 -19.512 1.00 94.31 114 ARG A N 1
ATOM 860 C CA . ARG A 1 114 ? 7.827 -2.984 -20.268 1.00 94.31 114 ARG A CA 1
ATOM 861 C C . ARG A 1 114 ? 8.878 -2.449 -19.306 1.00 94.31 114 ARG A C 1
ATOM 863 O O . ARG A 1 114 ? 8.540 -1.925 -18.253 1.00 94.31 114 ARG A O 1
ATOM 870 N N . ILE A 1 115 ? 10.135 -2.552 -19.711 1.00 94.69 115 ILE A N 1
ATOM 871 C CA . ILE A 1 115 ? 11.269 -1.969 -18.997 1.00 94.69 115 ILE A CA 1
ATOM 872 C C . ILE A 1 115 ? 12.336 -1.556 -20.012 1.00 94.69 115 ILE A C 1
ATOM 874 O O . ILE A 1 115 ? 12.461 -2.194 -21.063 1.00 94.69 115 ILE A O 1
ATOM 878 N N . VAL A 1 116 ? 13.093 -0.498 -19.744 1.00 93.56 116 VAL A N 1
ATOM 879 C CA . VAL A 1 116 ? 14.123 0.022 -20.649 1.00 93.56 116 VAL A CA 1
ATOM 880 C C . VAL A 1 116 ? 15.505 -0.286 -20.083 1.00 93.56 116 VAL A C 1
ATOM 882 O O . VAL A 1 116 ? 15.887 0.155 -19.013 1.00 93.56 116 VAL A O 1
ATOM 885 N N . ASN A 1 117 ? 16.319 -1.042 -20.807 1.00 92.62 117 ASN A N 1
ATOM 886 C CA . ASN A 1 117 ? 17.672 -1.350 -20.355 1.00 92.62 117 ASN A CA 1
ATOM 887 C C . ASN A 1 117 ? 18.587 -0.119 -20.427 1.00 92.62 117 ASN A C 1
ATOM 889 O O . ASN A 1 117 ? 18.346 0.833 -21.170 1.00 92.62 117 ASN A O 1
ATOM 893 N N . THR A 1 118 ? 19.705 -0.164 -19.702 1.00 92.31 118 THR A N 1
ATOM 894 C CA . THR A 1 118 ? 20.706 0.920 -19.670 1.00 92.31 118 THR A CA 1
ATOM 895 C C . THR A 1 118 ? 21.398 1.158 -21.020 1.00 92.31 118 THR A C 1
ATOM 897 O O . THR A 1 118 ? 22.051 2.184 -21.208 1.00 92.31 118 THR A O 1
ATOM 900 N N . ASP A 1 119 ? 21.243 0.250 -21.988 1.00 91.25 119 ASP A N 1
ATOM 901 C CA . ASP A 1 119 ? 21.671 0.418 -23.381 1.00 91.25 119 ASP A CA 1
ATOM 902 C C . ASP A 1 119 ? 20.599 1.065 -24.286 1.00 91.25 119 ASP A C 1
ATOM 904 O O . ASP A 1 119 ? 20.887 1.403 -25.437 1.00 91.25 119 ASP A O 1
ATOM 908 N N . GLY A 1 120 ? 19.397 1.306 -23.754 1.00 88.88 120 GLY A N 1
ATOM 909 C CA . GLY A 1 120 ? 18.239 1.873 -24.444 1.00 88.88 120 GLY A CA 1
ATOM 910 C C . GLY A 1 120 ? 17.322 0.847 -25.116 1.00 88.88 120 GLY A C 1
ATOM 911 O O . GLY A 1 120 ? 16.312 1.241 -25.697 1.00 88.88 120 GLY A O 1
ATOM 912 N N . SER A 1 121 ? 17.640 -0.450 -25.066 1.00 91.19 121 SER A N 1
ATOM 913 C CA . SER A 1 121 ? 16.747 -1.492 -25.578 1.00 91.19 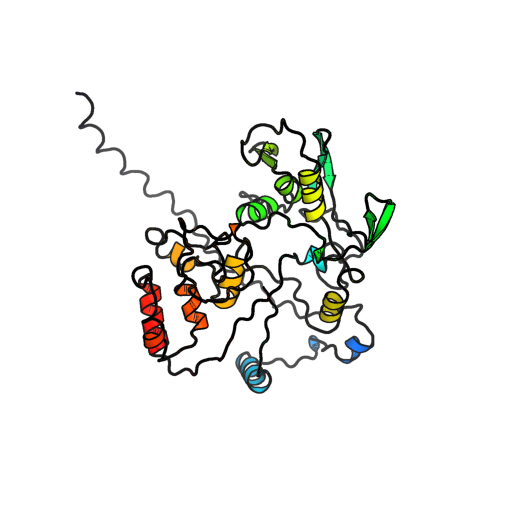121 SER A CA 1
ATOM 914 C C . SER A 1 121 ? 15.503 -1.633 -24.696 1.00 91.19 121 SER A C 1
ATOM 916 O O . SER A 1 121 ? 15.581 -1.562 -23.472 1.00 91.19 121 SER A O 1
ATOM 918 N N . VAL A 1 122 ? 14.340 -1.839 -25.317 1.00 92.50 122 VAL A N 1
ATOM 919 C CA . VAL A 1 122 ? 13.085 -2.085 -24.594 1.00 92.50 122 VAL A CA 1
ATOM 920 C C . VAL A 1 122 ? 12.907 -3.588 -24.428 1.00 92.50 122 VAL A C 1
ATOM 922 O O . VAL A 1 122 ? 12.873 -4.324 -25.415 1.00 92.50 122 VAL A O 1
ATOM 925 N N . GLY A 1 123 ? 12.793 -4.031 -23.182 1.00 94.25 123 GLY A N 1
ATOM 926 C CA . GLY A 1 123 ? 12.517 -5.410 -22.810 1.00 94.25 123 GLY A CA 1
ATOM 927 C C . GLY A 1 123 ? 11.205 -5.545 -22.047 1.00 94.25 123 GLY A C 1
ATOM 928 O O . GLY A 1 123 ? 10.374 -4.633 -21.996 1.00 94.25 123 GLY A O 1
ATOM 929 N N . THR A 1 124 ? 11.044 -6.707 -21.427 1.00 96.75 124 THR A N 1
ATOM 930 C CA . THR A 1 124 ? 9.940 -6.996 -20.516 1.00 96.75 124 THR A CA 1
ATOM 931 C C . THR A 1 124 ? 10.461 -7.530 -19.196 1.00 96.75 124 THR A C 1
ATOM 933 O O . THR A 1 124 ? 11.481 -8.218 -19.169 1.00 96.75 124 THR A O 1
ATOM 936 N N . ILE A 1 125 ? 9.722 -7.276 -18.126 1.00 97.56 125 ILE A N 1
ATOM 937 C CA . ILE A 1 125 ? 9.977 -7.808 -16.794 1.00 97.56 125 ILE A CA 1
ATOM 938 C C . ILE A 1 125 ? 8.712 -8.456 -16.239 1.00 97.56 125 ILE A C 1
ATOM 940 O O . ILE A 1 125 ? 7.598 -7.988 -16.474 1.00 97.56 125 ILE A O 1
ATOM 944 N N . SER A 1 126 ? 8.899 -9.548 -15.511 1.00 97.31 126 SER A N 1
ATOM 945 C CA . SER A 1 126 ? 7.853 -10.226 -14.751 1.00 97.31 126 SER A CA 1
ATOM 946 C C . SER A 1 126 ? 8.243 -10.259 -13.279 1.00 97.31 126 SER A C 1
ATOM 948 O O . SER A 1 126 ? 9.438 -10.161 -12.982 1.00 97.31 126 SER A O 1
ATOM 950 N N . PRO A 1 127 ? 7.269 -10.426 -12.371 1.00 97.12 127 PRO A N 1
ATOM 951 C CA . PRO A 1 127 ? 7.556 -10.573 -10.962 1.00 97.12 127 PRO A CA 1
ATOM 952 C C . PRO A 1 127 ? 8.600 -11.647 -10.668 1.00 97.12 127 PRO A C 1
ATOM 954 O O . PRO A 1 127 ? 8.563 -12.730 -11.261 1.00 97.12 127 PRO A O 1
ATOM 957 N N . PHE A 1 128 ? 9.520 -11.347 -9.754 1.00 95.81 128 PHE A N 1
ATOM 958 C CA . PHE A 1 128 ? 10.599 -12.253 -9.373 1.00 95.81 128 PHE A CA 1
ATOM 959 C C . PHE A 1 128 ? 10.868 -12.216 -7.869 1.00 95.81 128 PHE A C 1
ATOM 961 O O . PHE A 1 128 ? 10.652 -11.201 -7.204 1.00 95.81 128 PHE A O 1
ATOM 968 N N . LEU A 1 129 ? 11.368 -13.335 -7.349 1.00 95.31 129 LEU A N 1
ATOM 969 C CA . LEU A 1 129 ? 11.756 -13.466 -5.953 1.00 95.31 129 LEU A CA 1
ATOM 970 C C . LEU A 1 129 ? 13.097 -12.765 -5.714 1.00 95.31 129 LEU A C 1
ATOM 972 O O . LEU A 1 129 ? 14.088 -13.072 -6.384 1.00 95.31 129 LEU A O 1
ATOM 976 N N . ILE A 1 130 ? 13.135 -11.859 -4.739 1.00 94.50 130 ILE A N 1
ATOM 977 C CA . ILE A 1 130 ? 14.386 -11.292 -4.231 1.00 94.50 130 ILE A CA 1
ATOM 978 C C . ILE A 1 130 ? 15.266 -12.426 -3.678 1.00 94.50 130 ILE A C 1
ATOM 980 O O . ILE A 1 130 ? 14.789 -13.246 -2.891 1.00 94.50 130 ILE A O 1
ATOM 984 N N . PRO A 1 131 ? 16.560 -12.493 -4.040 1.00 92.56 131 PRO A N 1
ATOM 985 C CA . PRO A 1 131 ? 17.457 -13.486 -3.464 1.00 92.56 131 PRO A CA 1
ATOM 986 C C . PRO A 1 131 ? 17.700 -13.217 -1.970 1.00 92.56 131 PRO A C 1
ATOM 988 O O . PRO A 1 131 ? 17.859 -12.075 -1.558 1.00 92.56 131 PRO A O 1
ATOM 991 N N . GLN A 1 132 ? 17.855 -14.273 -1.164 1.00 91.81 132 GLN A N 1
ATOM 992 C CA . GLN A 1 132 ? 18.150 -14.151 0.279 1.00 91.81 132 GLN A CA 1
ATOM 993 C C . GLN A 1 132 ? 19.543 -13.569 0.581 1.00 91.81 132 GLN A C 1
ATOM 995 O O . GLN A 1 132 ? 19.869 -13.252 1.723 1.00 91.81 132 GLN A O 1
ATOM 1000 N N . SER A 1 133 ? 20.411 -13.480 -0.428 1.00 93.06 133 SER A N 1
ATOM 1001 C CA . SER A 1 133 ? 21.757 -12.931 -0.290 1.00 93.06 133 SER A CA 1
ATOM 1002 C C . SER A 1 133 ? 22.305 -12.454 -1.627 1.00 93.06 133 SER A C 1
ATOM 1004 O O . SER A 1 133 ? 21.927 -12.972 -2.679 1.00 93.06 133 SER A O 1
ATOM 1006 N N . VAL A 1 134 ? 23.254 -11.526 -1.576 1.00 91.50 134 VAL A N 1
ATOM 1007 C CA . VAL A 1 134 ? 23.994 -11.027 -2.740 1.00 91.50 134 VAL A CA 1
ATOM 1008 C C . VAL A 1 134 ? 25.495 -11.127 -2.514 1.00 91.50 134 VAL A C 1
ATOM 1010 O O . VAL A 1 134 ? 25.978 -11.163 -1.382 1.00 91.50 134 VAL A O 1
ATOM 1013 N N . THR A 1 135 ? 26.261 -11.146 -3.601 1.00 94.25 135 THR A N 1
ATOM 1014 C CA . THR A 1 135 ? 27.709 -10.935 -3.536 1.00 94.25 135 THR A CA 1
ATOM 1015 C C . THR A 1 135 ? 27.989 -9.435 -3.543 1.00 94.25 135 THR A C 1
ATOM 1017 O O . THR A 1 135 ? 27.768 -8.760 -4.544 1.00 94.25 135 THR A O 1
ATOM 1020 N N . ALA A 1 136 ? 28.471 -8.905 -2.421 1.00 89.38 136 ALA A N 1
ATOM 1021 C CA . ALA A 1 136 ? 28.884 -7.513 -2.311 1.00 89.38 136 ALA A CA 1
ATOM 1022 C C . ALA A 1 136 ? 30.120 -7.223 -3.183 1.00 89.38 136 ALA A C 1
ATOM 1024 O O . ALA A 1 136 ? 30.851 -8.131 -3.580 1.00 89.38 136 ALA A O 1
ATOM 1025 N N . ALA A 1 137 ? 30.413 -5.940 -3.423 1.00 90.81 137 ALA A N 1
ATOM 1026 C CA . ALA A 1 137 ? 31.538 -5.504 -4.263 1.00 90.81 137 ALA A CA 1
ATOM 1027 C C . ALA A 1 137 ? 32.915 -6.041 -3.814 1.00 90.81 137 ALA A C 1
ATOM 1029 O O . ALA A 1 137 ? 33.839 -6.144 -4.614 1.00 90.81 137 ALA A O 1
ATOM 1030 N N . ASN A 1 138 ? 33.056 -6.411 -2.538 1.00 94.00 138 ASN A N 1
ATOM 1031 C CA . ASN A 1 138 ? 34.264 -7.023 -1.978 1.00 94.00 138 ASN A CA 1
ATOM 1032 C C . ASN A 1 138 ? 34.311 -8.561 -2.121 1.00 94.00 138 ASN A C 1
ATOM 1034 O O . ASN A 1 138 ? 35.166 -9.202 -1.512 1.00 94.00 138 ASN A O 1
ATOM 1038 N N . GLY A 1 139 ? 33.378 -9.161 -2.864 1.00 95.81 139 GLY A N 1
ATOM 1039 C CA . GLY A 1 139 ? 33.273 -10.603 -3.086 1.00 95.81 139 GLY A CA 1
ATOM 1040 C C . GLY A 1 139 ? 32.627 -11.394 -1.944 1.00 95.81 139 GLY A C 1
ATOM 1041 O O . GLY A 1 139 ? 32.483 -12.609 -2.063 1.00 95.81 139 GLY A O 1
ATOM 1042 N N . LYS A 1 140 ? 32.229 -10.758 -0.833 1.00 96.38 140 LYS A N 1
ATOM 1043 C CA . LYS A 1 140 ? 31.561 -11.457 0.276 1.00 96.38 140 LYS A CA 1
ATOM 1044 C C . LYS A 1 140 ? 30.083 -11.672 -0.020 1.00 96.38 140 LYS A C 1
ATOM 1046 O O . LYS A 1 140 ? 29.417 -10.787 -0.546 1.00 96.38 140 LYS A O 1
ATOM 1051 N N . THR A 1 141 ? 29.566 -12.827 0.385 1.00 96.75 141 THR A N 1
ATOM 1052 C CA . THR A 1 141 ? 28.118 -13.062 0.433 1.00 96.75 141 THR A CA 1
ATOM 1053 C C . THR A 1 141 ? 27.535 -12.322 1.632 1.00 96.75 141 THR A C 1
ATOM 1055 O O . THR A 1 141 ? 28.034 -12.477 2.748 1.00 96.75 141 THR A O 1
ATOM 1058 N N . VAL A 1 142 ? 26.510 -11.509 1.396 1.00 93.81 142 VAL A N 1
ATOM 1059 C CA . VAL A 1 142 ? 25.812 -10.715 2.411 1.00 93.81 142 VAL A CA 1
ATOM 1060 C C . VAL A 1 142 ? 24.326 -11.069 2.345 1.00 93.81 142 VAL A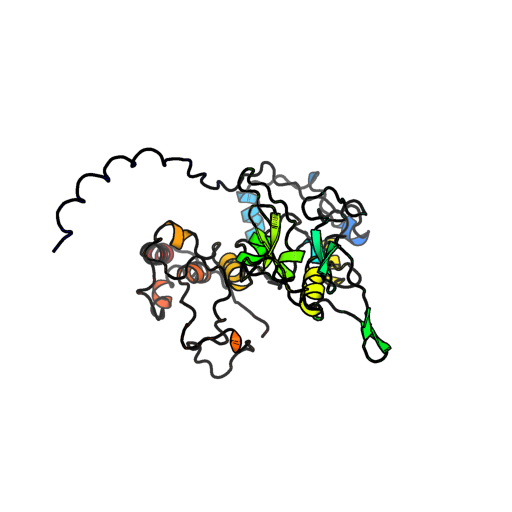 C 1
ATOM 1062 O O . VAL A 1 142 ? 23.783 -11.086 1.238 1.00 93.81 142 VAL A O 1
ATOM 1065 N N . PRO A 1 143 ? 23.676 -11.397 3.477 1.00 91.31 143 PRO A N 1
ATOM 1066 C CA . PRO A 1 143 ? 22.234 -11.619 3.498 1.00 91.31 143 PRO A CA 1
ATOM 1067 C C . PRO A 1 143 ? 21.490 -10.336 3.115 1.00 91.31 143 PRO A C 1
ATOM 1069 O O . PRO A 1 143 ? 21.962 -9.244 3.425 1.00 91.31 143 PRO A O 1
ATOM 1072 N N . LEU A 1 144 ? 20.344 -10.482 2.457 1.00 88.62 144 LEU A N 1
ATOM 1073 C CA . LEU A 1 144 ? 19.413 -9.387 2.210 1.00 88.62 144 LEU A CA 1
ATOM 1074 C C . LEU A 1 144 ? 18.220 -9.511 3.150 1.00 88.62 144 LEU A C 1
ATOM 1076 O O . LEU A 1 144 ? 17.602 -10.570 3.249 1.00 88.62 144 LEU A O 1
ATOM 1080 N N . TYR A 1 145 ? 17.878 -8.409 3.803 1.00 86.06 145 TYR A N 1
ATOM 1081 C CA . TYR A 1 145 ? 16.679 -8.269 4.614 1.00 86.06 145 TYR A CA 1
ATOM 1082 C C . TYR A 1 145 ? 15.670 -7.347 3.916 1.00 86.06 145 TYR A C 1
ATOM 1084 O O . TYR A 1 145 ? 16.058 -6.508 3.103 1.00 86.06 145 TYR A O 1
ATOM 1092 N N . PRO A 1 146 ? 14.369 -7.415 4.255 1.00 82.19 146 PRO A N 1
ATOM 1093 C CA . PRO A 1 146 ? 13.361 -6.509 3.693 1.00 82.19 146 PRO A CA 1
ATOM 1094 C C . PRO A 1 146 ? 13.680 -5.021 3.882 1.00 82.19 146 PRO A C 1
ATOM 1096 O O . PRO A 1 146 ? 13.232 -4.201 3.082 1.00 82.19 146 PRO A O 1
ATOM 1099 N N . ALA A 1 147 ? 14.426 -4.687 4.939 1.00 82.19 147 ALA A N 1
ATOM 1100 C CA . ALA A 1 147 ? 14.887 -3.334 5.243 1.00 82.19 147 ALA A CA 1
ATOM 1101 C C . ALA A 1 147 ? 16.024 -2.854 4.320 1.00 82.19 147 ALA A C 1
ATOM 1103 O O . ALA A 1 147 ? 16.251 -1.654 4.227 1.00 82.19 147 ALA A O 1
ATOM 1104 N N . ASP A 1 148 ? 16.712 -3.768 3.626 1.00 85.31 148 ASP A N 1
ATOM 1105 C CA . ASP A 1 148 ? 17.756 -3.437 2.646 1.00 85.31 148 ASP A CA 1
ATOM 1106 C C . ASP A 1 148 ? 17.171 -3.129 1.257 1.00 85.31 148 ASP A C 1
ATOM 1108 O O . ASP A 1 148 ? 17.892 -2.701 0.353 1.00 85.31 148 ASP A O 1
ATOM 1112 N N . LEU A 1 149 ? 15.870 -3.373 1.060 1.00 87.69 149 LEU A N 1
ATOM 1113 C CA . LEU A 1 149 ? 15.186 -3.047 -0.184 1.00 87.69 149 LEU A CA 1
ATOM 1114 C C . LEU A 1 149 ? 14.956 -1.541 -0.266 1.00 87.69 149 LEU A C 1
ATOM 1116 O O . LEU A 1 149 ? 14.438 -0.929 0.669 1.00 87.69 149 LEU A O 1
ATOM 1120 N N . GLY A 1 150 ? 15.325 -0.973 -1.412 1.00 88.94 150 GLY A N 1
ATOM 1121 C CA . GLY A 1 150 ? 15.076 0.427 -1.719 1.00 88.94 150 GLY A CA 1
ATOM 1122 C C . GLY A 1 150 ? 13.589 0.772 -1.749 1.00 88.94 150 GLY A C 1
ATOM 1123 O O . GLY A 1 150 ? 12.714 -0.095 -1.816 1.00 88.94 150 GLY A O 1
ATOM 1124 N N . ASP A 1 151 ? 13.328 2.068 -1.713 1.00 90.00 151 ASP A N 1
ATOM 1125 C CA . ASP A 1 151 ? 11.994 2.610 -1.902 1.00 90.00 151 ASP A CA 1
ATOM 1126 C C . ASP A 1 151 ? 11.662 2.744 -3.398 1.00 90.00 151 ASP A C 1
ATOM 1128 O O . ASP A 1 151 ? 12.550 2.943 -4.235 1.00 90.00 151 ASP A O 1
ATOM 1132 N N . VAL A 1 152 ? 10.383 2.600 -3.728 1.00 94.12 152 VAL A N 1
ATOM 1133 C CA . VAL A 1 152 ? 9.833 2.738 -5.087 1.00 94.12 152 VAL A CA 1
ATOM 1134 C C . VAL A 1 152 ? 8.774 3.834 -5.077 1.00 94.12 152 VAL A C 1
ATOM 1136 O O . VAL A 1 152 ? 8.242 4.154 -4.016 1.00 94.12 152 VAL A O 1
ATOM 1139 N N . ASP A 1 153 ? 8.455 4.416 -6.236 1.00 92.38 153 ASP A N 1
ATOM 1140 C CA . ASP A 1 153 ? 7.452 5.487 -6.304 1.00 92.38 153 ASP A CA 1
ATOM 1141 C C . ASP A 1 153 ? 6.100 4.988 -5.765 1.00 92.38 153 ASP A C 1
ATOM 1143 O O . ASP A 1 153 ? 5.450 4.115 -6.345 1.00 92.38 153 ASP A O 1
ATOM 1147 N N . HIS A 1 154 ? 5.708 5.547 -4.624 1.00 92.69 154 HIS A N 1
ATOM 1148 C CA . HIS A 1 154 ? 4.442 5.314 -3.942 1.00 92.69 154 HIS A CA 1
ATOM 1149 C C . HIS A 1 154 ? 3.675 6.635 -3.739 1.00 92.69 154 HIS A C 1
ATOM 1151 O O . HIS A 1 154 ? 2.761 6.730 -2.921 1.00 92.69 154 HIS A O 1
ATOM 1157 N N . GLY A 1 155 ? 4.035 7.677 -4.497 1.00 91.88 155 GLY A N 1
ATOM 1158 C CA . GLY A 1 155 ? 3.273 8.915 -4.553 1.00 91.88 155 GLY A CA 1
ATOM 1159 C C . GLY A 1 155 ? 1.973 8.730 -5.338 1.00 91.88 155 GLY A C 1
ATOM 1160 O O . GLY A 1 155 ? 1.914 7.934 -6.274 1.00 91.88 155 GLY A O 1
ATOM 1161 N N . HIS A 1 156 ? 0.951 9.534 -5.023 1.00 92.00 156 HIS A N 1
ATOM 1162 C CA . HIS A 1 156 ? -0.373 9.464 -5.667 1.00 92.00 156 HIS A CA 1
ATOM 1163 C C . HIS A 1 156 ? -0.291 9.417 -7.202 1.00 92.00 156 HIS A C 1
ATOM 1165 O O . HIS A 1 156 ? -0.900 8.582 -7.863 1.00 92.00 156 HIS A O 1
ATOM 1171 N N . THR A 1 157 ? 0.520 10.298 -7.797 1.00 90.88 157 THR A N 1
ATOM 1172 C CA . THR A 1 157 ? 0.676 10.323 -9.260 1.00 90.88 157 THR A CA 1
ATOM 1173 C C . THR A 1 157 ? 1.410 9.101 -9.814 1.00 90.88 157 THR A C 1
ATOM 1175 O O . THR A 1 157 ? 1.070 8.657 -10.907 1.00 90.88 157 THR A O 1
ATOM 1178 N N . GLY A 1 158 ? 2.390 8.551 -9.090 1.00 91.75 158 GLY A N 1
ATOM 1179 C CA . GLY A 1 158 ? 3.146 7.369 -9.512 1.00 91.75 158 GLY A CA 1
ATOM 1180 C C . GLY A 1 158 ? 2.288 6.109 -9.485 1.00 91.75 158 GLY A C 1
ATOM 1181 O O . GLY A 1 158 ? 2.201 5.396 -10.484 1.00 91.75 158 GLY A O 1
ATOM 1182 N N . ILE A 1 159 ? 1.553 5.889 -8.391 1.00 93.62 159 ILE A N 1
ATOM 1183 C CA . ILE A 1 159 ? 0.618 4.763 -8.265 1.00 93.62 159 ILE A CA 1
ATOM 1184 C C . ILE A 1 159 ? -0.488 4.858 -9.326 1.00 93.62 159 ILE A C 1
ATOM 1186 O O . ILE A 1 159 ? -0.716 3.882 -10.045 1.00 93.62 159 ILE A O 1
ATOM 1190 N N . ALA A 1 160 ? -1.113 6.026 -9.512 1.00 93.06 160 ALA A N 1
ATOM 1191 C CA . ALA A 1 160 ? -2.138 6.216 -10.540 1.00 93.06 160 ALA A CA 1
ATOM 1192 C C . ALA A 1 160 ? -1.610 5.931 -11.960 1.00 93.06 160 ALA A C 1
ATOM 1194 O O . ALA A 1 160 ? -2.302 5.305 -12.772 1.00 93.06 160 ALA A O 1
ATOM 1195 N N . VAL A 1 161 ? -0.373 6.348 -12.263 1.00 92.31 161 VAL A N 1
ATOM 1196 C CA . VAL A 1 161 ? 0.297 6.009 -13.527 1.00 92.31 161 VAL A CA 1
ATOM 1197 C C . VAL A 1 161 ? 0.534 4.505 -13.629 1.00 92.31 161 VAL A C 1
ATOM 1199 O O . VAL A 1 161 ? 0.251 3.943 -14.683 1.00 92.31 161 VAL A O 1
ATOM 1202 N N . GLY A 1 162 ? 1.009 3.859 -12.562 1.00 94.38 162 GLY A N 1
ATOM 1203 C CA . GLY A 1 162 ? 1.287 2.424 -12.506 1.00 94.38 162 GLY A CA 1
ATOM 1204 C C . GLY A 1 162 ? 0.053 1.552 -12.745 1.00 94.38 162 GLY A C 1
ATOM 1205 O O . GLY A 1 162 ? 0.115 0.603 -13.533 1.00 94.38 162 GLY A O 1
ATOM 1206 N N . ILE A 1 163 ? -1.075 1.911 -12.121 1.00 94.88 163 ILE A N 1
ATOM 1207 C CA . ILE A 1 163 ? -2.373 1.244 -12.299 1.00 94.88 163 ILE A CA 1
ATOM 1208 C C . ILE A 1 163 ? -2.859 1.378 -13.754 1.00 94.88 163 ILE A C 1
ATOM 1210 O O . ILE A 1 163 ? -3.461 0.444 -14.280 1.00 94.88 163 ILE A O 1
ATOM 1214 N N . ASP A 1 164 ? -2.587 2.504 -14.424 1.00 93.75 164 ASP A N 1
ATOM 1215 C CA . ASP A 1 164 ? -2.977 2.782 -15.818 1.00 93.75 164 ASP A CA 1
ATOM 1216 C C . ASP A 1 164 ? -4.430 2.373 -16.120 1.00 93.75 164 ASP A C 1
ATOM 1218 O O . ASP A 1 164 ? -4.709 1.433 -16.875 1.00 93.75 164 ASP A O 1
ATOM 1222 N N . VAL A 1 165 ? -5.382 3.056 -15.478 1.00 94.31 165 VAL A N 1
ATOM 1223 C CA . VAL A 1 165 ? -6.807 2.840 -15.752 1.00 94.31 165 VAL A CA 1
ATOM 1224 C C . VAL A 1 165 ? -7.128 3.316 -17.161 1.00 94.31 165 VAL A C 1
ATOM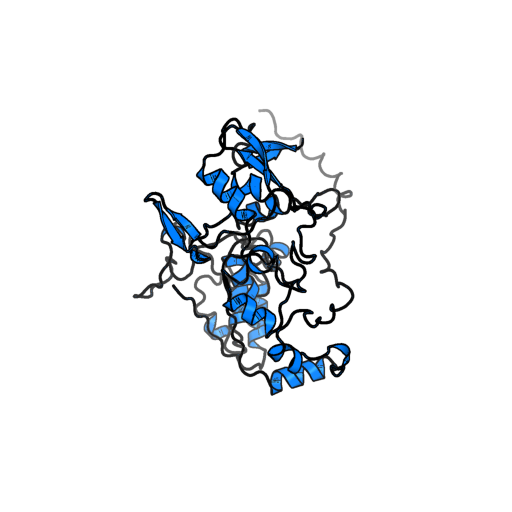 1226 O O . VAL A 1 165 ? -6.979 4.492 -17.486 1.00 94.31 165 VAL A O 1
ATOM 1229 N N . ASP A 1 166 ? -7.633 2.408 -17.993 1.00 90.50 166 ASP A N 1
ATOM 1230 C CA . ASP A 1 166 ? -8.120 2.754 -19.319 1.00 90.50 166 ASP A CA 1
ATOM 1231 C C . ASP A 1 166 ? -9.376 3.635 -19.188 1.00 90.50 166 ASP A C 1
ATOM 1233 O O . ASP A 1 166 ? -10.422 3.138 -18.753 1.00 90.50 166 ASP A O 1
ATOM 1237 N N . PRO A 1 167 ? -9.331 4.917 -19.594 1.00 89.69 167 PRO A N 1
ATOM 1238 C CA . PRO A 1 167 ? -10.446 5.836 -19.389 1.00 89.69 167 PRO A CA 1
ATOM 1239 C C . PRO A 1 167 ? -11.691 5.464 -20.206 1.00 89.69 167 PRO A C 1
ATOM 1241 O O . PRO A 1 167 ? -12.791 5.887 -19.862 1.00 89.69 167 PRO A O 1
ATOM 1244 N N . ALA A 1 168 ? -11.552 4.673 -21.275 1.00 92.94 168 ALA A N 1
ATOM 1245 C CA . ALA A 1 168 ? -12.685 4.234 -22.083 1.00 92.94 168 ALA A CA 1
ATOM 1246 C C . ALA A 1 168 ? -13.426 3.046 -21.453 1.00 92.94 168 ALA A C 1
ATOM 1248 O O . ALA A 1 168 ? -14.622 2.877 -21.688 1.00 92.94 168 ALA A O 1
ATOM 1249 N N . THR A 1 169 ? -12.731 2.210 -20.675 1.00 94.44 169 THR A N 1
ATOM 1250 C CA . THR A 1 169 ? -13.317 0.983 -20.103 1.00 94.44 169 THR A CA 1
ATOM 1251 C C . THR A 1 169 ? -13.444 1.002 -18.582 1.00 94.44 169 THR A C 1
ATOM 1253 O O . THR A 1 169 ? -14.147 0.158 -18.029 1.00 94.44 169 THR A O 1
ATOM 1256 N N . GLY A 1 170 ? -12.754 1.921 -17.903 1.00 93.81 170 GLY A N 1
ATOM 1257 C CA . GLY A 1 170 ? -12.615 1.952 -16.447 1.00 93.81 170 GLY A CA 1
ATOM 1258 C C . GLY A 1 170 ? -11.823 0.772 -15.876 1.00 93.81 170 GLY A C 1
ATOM 1259 O O . GLY A 1 170 ? -11.799 0.585 -14.663 1.00 93.81 170 GLY A O 1
ATOM 1260 N N . LYS A 1 171 ? -11.201 -0.059 -16.724 1.00 93.62 171 LYS A N 1
ATOM 1261 C CA . LYS A 1 171 ? -10.416 -1.216 -16.287 1.00 93.62 171 LYS A CA 1
ATOM 1262 C C . LYS A 1 171 ? -8.952 -0.833 -16.154 1.00 93.62 171 LYS A C 1
ATOM 1264 O O . LYS A 1 171 ? -8.378 -0.236 -17.061 1.00 93.62 171 LYS A O 1
ATOM 1269 N N . SER A 1 172 ? -8.355 -1.232 -15.038 1.00 93.88 172 SER A N 1
ATOM 1270 C CA . SER A 1 172 ? -6.914 -1.137 -14.839 1.00 93.88 172 SER A CA 1
ATOM 1271 C C . SER A 1 172 ? -6.159 -2.073 -15.790 1.00 93.88 172 SER A C 1
ATOM 1273 O O . SER A 1 172 ? -6.580 -3.214 -16.019 1.00 93.88 172 SER A O 1
ATOM 1275 N N . ARG A 1 173 ? -5.037 -1.581 -16.326 1.00 94.25 173 ARG A N 1
ATOM 1276 C CA . ARG A 1 173 ? -4.047 -2.383 -17.056 1.00 94.25 173 ARG A CA 1
ATOM 1277 C C . ARG A 1 173 ? -2.913 -2.863 -16.150 1.00 94.25 173 ARG A C 1
ATOM 1279 O O . ARG A 1 173 ? -2.343 -3.914 -16.436 1.00 94.25 173 ARG A O 1
ATOM 1286 N N . ASN A 1 174 ? -2.642 -2.150 -15.051 1.00 95.25 174 ASN A N 1
ATOM 1287 C CA . ASN A 1 174 ? -1.600 -2.424 -14.055 1.00 95.25 174 ASN A CA 1
ATOM 1288 C C . ASN A 1 174 ? -0.189 -2.598 -14.654 1.00 95.25 174 ASN A C 1
ATOM 1290 O O . ASN A 1 174 ? 0.613 -3.365 -14.129 1.00 95.25 174 ASN A O 1
ATOM 1294 N N . ASP A 1 175 ? 0.129 -1.949 -15.775 1.00 94.56 175 ASP A N 1
ATOM 1295 C CA . ASP A 1 175 ? 1.270 -2.317 -16.624 1.00 94.56 175 ASP A CA 1
ATOM 1296 C C . ASP A 1 175 ? 2.382 -1.259 -16.727 1.00 94.56 175 ASP A C 1
ATOM 1298 O O . ASP A 1 175 ? 3.276 -1.394 -17.573 1.00 94.56 175 ASP A O 1
ATOM 1302 N N . ARG A 1 176 ? 2.356 -0.222 -15.876 1.00 95.31 176 ARG A N 1
ATOM 1303 C CA . ARG A 1 176 ? 3.314 0.899 -15.953 1.00 95.31 176 ARG A CA 1
ATOM 1304 C C . ARG A 1 176 ? 4.201 1.114 -14.737 1.00 95.31 176 ARG A C 1
ATOM 1306 O O . ARG A 1 176 ? 5.034 2.013 -14.783 1.00 95.31 176 ARG A O 1
ATOM 1313 N N . PHE A 1 177 ? 4.081 0.302 -13.692 1.00 96.62 177 PHE A N 1
ATOM 1314 C CA . PHE A 1 177 ? 4.899 0.430 -12.483 1.00 96.62 177 PHE A CA 1
ATOM 1315 C C . PHE A 1 177 ? 6.405 0.460 -12.789 1.00 96.62 177 PHE A C 1
ATOM 1317 O O . PHE A 1 177 ? 7.113 1.328 -12.279 1.00 96.62 177 PHE A O 1
ATOM 1324 N N . ALA A 1 178 ? 6.891 -0.432 -13.659 1.00 96.69 178 ALA A N 1
ATOM 1325 C CA . ALA A 1 178 ? 8.305 -0.494 -14.027 1.00 96.69 178 ALA A CA 1
ATOM 1326 C C . ALA A 1 178 ? 8.770 0.791 -14.732 1.00 96.69 178 ALA A C 1
ATOM 1328 O O . ALA A 1 178 ? 9.667 1.467 -14.235 1.00 96.69 178 ALA A O 1
ATOM 1329 N N . ILE A 1 179 ? 8.133 1.178 -15.844 1.00 94.31 179 ILE A N 1
ATOM 1330 C CA . ILE A 1 179 ? 8.547 2.374 -16.599 1.00 94.31 179 ILE A CA 1
ATOM 1331 C C . ILE A 1 179 ? 8.370 3.675 -15.806 1.00 94.31 179 ILE A C 1
ATOM 1333 O O . ILE A 1 179 ? 9.164 4.597 -15.980 1.00 94.31 179 ILE A O 1
ATOM 1337 N N . ASP A 1 180 ? 7.382 3.750 -14.912 1.00 94.06 180 ASP A N 1
ATOM 1338 C CA . ASP A 1 180 ? 7.193 4.915 -14.047 1.00 94.06 180 ASP A CA 1
ATOM 1339 C C . ASP A 1 180 ? 8.395 5.110 -13.108 1.00 94.06 180 ASP A C 1
ATOM 1341 O O . ASP A 1 180 ? 8.953 6.208 -13.029 1.00 94.06 180 ASP A O 1
ATOM 1345 N N . ASN A 1 181 ? 8.890 4.012 -12.526 1.00 94.56 181 ASN A N 1
ATOM 1346 C CA . ASN A 1 181 ? 10.097 3.991 -11.695 1.00 94.56 181 ASN A CA 1
ATOM 1347 C C . ASN A 1 181 ? 11.399 4.228 -12.493 1.00 94.56 181 ASN A C 1
ATOM 1349 O O . ASN A 1 181 ? 12.421 4.597 -11.914 1.00 94.56 181 ASN A O 1
ATOM 1353 N N . GLU A 1 182 ? 11.376 4.114 -13.828 1.00 93.31 182 GLU A N 1
ATOM 1354 C CA . GLU A 1 182 ? 12.475 4.565 -14.702 1.00 93.31 182 GLU A CA 1
ATOM 1355 C C . GLU A 1 182 ? 12.442 6.085 -14.959 1.00 93.31 182 GLU A C 1
ATOM 1357 O O . GLU A 1 182 ? 13.350 6.632 -15.591 1.00 93.31 182 GLU A O 1
ATOM 1362 N N . GLY A 1 183 ? 11.411 6.793 -14.483 1.00 90.69 183 GLY A N 1
ATOM 1363 C CA . GLY A 1 183 ? 11.146 8.191 -14.828 1.00 90.69 183 GLY A CA 1
ATOM 1364 C C . GLY A 1 183 ? 10.559 8.356 -16.234 1.00 90.69 183 GLY A C 1
ATOM 1365 O O . GLY A 1 183 ? 10.721 9.410 -16.864 1.00 90.69 183 GLY A O 1
ATOM 1366 N N . LEU A 1 184 ? 9.899 7.316 -16.745 1.00 91.56 184 LEU A N 1
ATOM 1367 C CA . LEU A 1 184 ? 9.296 7.264 -18.071 1.00 91.56 184 LEU A CA 1
ATOM 1368 C C . LEU A 1 184 ? 7.767 7.168 -17.982 1.00 91.56 184 LEU A C 1
ATOM 1370 O O . LEU A 1 184 ? 7.183 6.815 -16.966 1.00 91.56 184 LEU A O 1
ATOM 1374 N N . THR A 1 185 ? 7.101 7.496 -19.082 1.00 90.25 185 THR A N 1
ATOM 1375 C CA . THR A 1 185 ? 5.659 7.301 -19.271 1.00 90.25 185 THR A CA 1
ATOM 1376 C C . THR A 1 185 ? 5.371 7.055 -20.753 1.00 90.25 185 THR A C 1
ATOM 1378 O O . THR A 1 185 ? 6.300 6.880 -21.548 1.00 90.25 185 THR A O 1
ATOM 1381 N N . THR A 1 186 ? 4.100 7.036 -21.154 1.00 87.56 186 THR A N 1
ATOM 1382 C CA . THR A 1 186 ? 3.712 6.938 -22.563 1.00 87.56 186 THR A CA 1
ATOM 1383 C C . THR A 1 186 ? 2.934 8.146 -23.050 1.00 87.56 186 THR A C 1
ATOM 1385 O O . THR A 1 186 ? 2.038 8.626 -22.358 1.00 87.56 186 THR A O 1
ATOM 1388 N N . ASP A 1 187 ? 3.204 8.569 -24.283 1.00 86.62 187 ASP A N 1
ATOM 1389 C CA . ASP A 1 187 ? 2.358 9.530 -24.992 1.00 86.62 187 ASP A CA 1
ATOM 1390 C C . ASP A 1 187 ? 0.989 8.926 -25.381 1.00 86.62 187 ASP A C 1
ATOM 1392 O O . ASP A 1 187 ? 0.723 7.734 -25.201 1.00 86.62 187 ASP A O 1
ATOM 1396 N N . ALA A 1 188 ? 0.111 9.747 -25.968 1.00 83.25 188 ALA A N 1
ATOM 1397 C CA . ALA A 1 188 ? -1.214 9.318 -26.432 1.00 83.25 188 ALA A CA 1
ATOM 1398 C C . ALA A 1 188 ? -1.176 8.230 -27.527 1.00 83.25 188 ALA A C 1
ATOM 1400 O O . ALA A 1 188 ? -2.187 7.585 -27.792 1.00 83.25 188 ALA A O 1
ATOM 1401 N N . ALA A 1 189 ? -0.024 8.023 -28.171 1.00 85.12 189 ALA A N 1
ATOM 1402 C CA . ALA A 1 189 ? 0.200 6.978 -29.163 1.00 85.12 189 ALA A CA 1
ATOM 1403 C C . ALA A 1 189 ? 0.892 5.732 -28.569 1.00 85.12 189 ALA A C 1
ATOM 1405 O O . ALA A 1 189 ? 1.245 4.819 -29.316 1.00 85.12 189 ALA A O 1
ATOM 1406 N N . GLY A 1 190 ? 1.099 5.685 -27.248 1.00 84.25 190 GLY A N 1
ATOM 1407 C CA . GLY A 1 190 ? 1.716 4.566 -26.535 1.00 84.25 190 GLY A CA 1
ATOM 1408 C C . GLY A 1 190 ? 3.248 4.521 -26.597 1.00 84.25 190 GLY A C 1
ATOM 1409 O O . GLY A 1 190 ? 3.843 3.525 -26.165 1.00 84.25 190 GLY A O 1
ATOM 1410 N N . ARG A 1 191 ? 3.907 5.564 -27.123 1.00 87.44 191 ARG A N 1
ATOM 1411 C CA . ARG A 1 191 ? 5.374 5.645 -27.221 1.00 87.44 191 ARG A CA 1
ATOM 1412 C C . ARG A 1 191 ? 5.985 6.071 -25.897 1.00 87.44 191 ARG A C 1
ATOM 1414 O O . ARG A 1 191 ? 5.439 6.942 -25.232 1.00 87.44 191 ARG A O 1
ATOM 1421 N N . LEU A 1 192 ? 7.144 5.506 -25.563 1.00 89.06 192 LEU A N 1
ATOM 1422 C CA . LEU A 1 192 ? 7.886 5.866 -24.356 1.00 89.06 192 LEU A CA 1
ATOM 1423 C C . LEU A 1 192 ? 8.446 7.293 -24.448 1.00 89.06 192 LEU A C 1
ATOM 1425 O O . LEU A 1 192 ? 9.136 7.649 -25.407 1.00 89.06 192 LEU A O 1
ATOM 1429 N N . VAL A 1 193 ? 8.162 8.089 -23.424 1.00 88.06 193 VAL A N 1
ATOM 1430 C CA . VAL A 1 193 ? 8.602 9.481 -23.272 1.00 88.06 193 VAL A CA 1
ATOM 1431 C C . VAL A 1 193 ? 9.057 9.726 -21.835 1.00 88.06 193 VAL A C 1
ATOM 1433 O O . VAL A 1 193 ? 8.721 8.968 -20.928 1.00 88.06 193 VAL A O 1
ATOM 1436 N N . SER A 1 194 ? 9.825 10.790 -21.609 1.00 87.38 194 SER A N 1
ATOM 1437 C CA . SER A 1 194 ? 10.176 11.229 -20.252 1.00 87.38 194 SER A CA 1
ATOM 1438 C C . SER A 1 194 ? 8.919 11.627 -19.468 1.00 87.38 194 SER A C 1
ATOM 1440 O O . SER A 1 194 ? 8.117 12.413 -19.974 1.00 87.38 194 SER A O 1
ATOM 1442 N N . LYS A 1 195 ? 8.792 11.165 -18.213 1.00 85.56 195 LYS A N 1
ATOM 1443 C CA . LYS A 1 195 ? 7.709 11.558 -17.285 1.00 85.56 195 LYS A CA 1
ATOM 1444 C C . LYS A 1 195 ? 7.687 13.072 -17.033 1.00 85.56 195 LYS A C 1
ATOM 1446 O O . LYS A 1 195 ? 6.627 13.642 -16.812 1.00 85.56 195 LYS A O 1
ATOM 1451 N N . THR A 1 196 ? 8.843 13.738 -17.106 1.00 82.62 196 THR A N 1
ATOM 1452 C CA . THR A 1 196 ? 8.994 15.165 -16.775 1.00 82.62 196 THR A CA 1
ATOM 1453 C C . THR A 1 196 ? 8.883 16.088 -17.985 1.00 82.62 196 THR A C 1
ATOM 1455 O O . THR A 1 196 ? 8.238 17.128 -17.904 1.00 82.62 196 THR A O 1
ATOM 1458 N N . THR A 1 197 ? 9.537 15.752 -19.103 1.00 83.38 197 THR A N 1
ATOM 1459 C CA . THR A 1 197 ? 9.602 16.654 -20.273 1.00 83.38 197 THR A CA 1
ATOM 1460 C C . THR A 1 197 ? 8.608 16.304 -21.374 1.00 83.38 197 THR A C 1
ATOM 1462 O O . THR A 1 197 ? 8.407 17.113 -22.278 1.00 83.38 197 THR A O 1
ATOM 1465 N N . LEU A 1 198 ? 8.020 15.100 -21.334 1.00 80.56 198 LEU A N 1
ATOM 1466 C CA . LEU A 1 198 ? 7.175 14.528 -22.392 1.00 80.56 198 LEU A CA 1
ATOM 1467 C C . LEU A 1 198 ? 7.847 14.468 -23.775 1.00 80.56 198 LEU A C 1
ATOM 1469 O O . LEU A 1 198 ? 7.191 14.231 -24.789 1.00 80.56 198 LEU A O 1
ATOM 1473 N N . MET A 1 199 ? 9.165 14.665 -23.832 1.00 78.06 199 MET A N 1
ATOM 1474 C CA . MET A 1 199 ? 9.958 14.438 -25.032 1.00 78.06 199 MET A CA 1
ATOM 1475 C C . MET A 1 199 ? 10.240 12.938 -25.178 1.00 78.06 199 MET A C 1
ATOM 1477 O O . MET A 1 199 ? 10.260 12.227 -24.163 1.00 78.06 199 MET A O 1
ATOM 1481 N N . PRO A 1 200 ? 10.488 12.440 -26.409 1.00 77.06 200 PRO A N 1
ATOM 1482 C CA . PRO A 1 200 ? 10.958 11.073 -26.617 1.00 77.06 200 PRO A CA 1
ATOM 1483 C C . PRO A 1 200 ? 12.082 10.750 -25.639 1.00 77.06 200 PRO A C 1
ATOM 1485 O O . PRO A 1 200 ? 12.932 11.608 -25.396 1.00 77.06 200 PRO A O 1
ATOM 1488 N N . ALA A 1 201 ? 12.076 9.543 -25.071 1.00 66.25 201 ALA A N 1
ATOM 1489 C CA . ALA A 1 201 ? 13.136 9.095 -24.175 1.00 66.25 201 ALA A CA 1
ATOM 1490 C C . ALA A 1 201 ? 14.464 9.017 -24.955 1.00 66.25 201 ALA A C 1
ATOM 1492 O O . ALA A 1 201 ? 14.823 7.989 -25.519 1.00 66.25 201 ALA A O 1
ATOM 1493 N N . THR A 1 202 ? 15.162 10.145 -25.078 1.00 61.12 202 THR A N 1
ATOM 1494 C CA . THR A 1 202 ? 16.473 10.247 -25.730 1.00 61.12 202 THR A CA 1
ATOM 1495 C C . THR A 1 202 ? 17.587 9.812 -24.784 1.00 61.12 202 THR A C 1
ATOM 1497 O O . THR A 1 202 ? 18.676 9.452 -25.229 1.00 61.12 202 THR A O 1
ATOM 1500 N N . THR A 1 203 ? 17.307 9.810 -23.481 1.00 61.75 203 THR A N 1
ATOM 1501 C CA . THR A 1 203 ? 18.191 9.353 -22.416 1.00 61.75 203 THR A CA 1
ATOM 1502 C C . THR A 1 203 ? 17.891 7.906 -22.052 1.00 61.75 203 THR A C 1
ATOM 1504 O O . THR A 1 203 ? 16.773 7.556 -21.681 1.00 61.75 203 THR A O 1
ATOM 1507 N N . ARG A 1 204 ? 18.927 7.067 -22.129 1.00 82.69 204 ARG A N 1
ATOM 1508 C CA . ARG A 1 204 ? 18.930 5.723 -21.540 1.00 82.69 204 ARG A CA 1
ATOM 1509 C C . ARG A 1 204 ? 18.784 5.864 -20.018 1.00 82.69 204 ARG A C 1
ATOM 1511 O O . ARG A 1 204 ? 19.438 6.757 -19.467 1.00 82.69 204 ARG A O 1
ATOM 1518 N N . PRO A 1 205 ? 17.973 5.033 -19.342 1.00 88.25 205 PRO A N 1
ATOM 1519 C CA . PRO A 1 205 ? 17.871 5.098 -17.892 1.00 88.25 205 PRO A CA 1
ATOM 1520 C C . PRO A 1 205 ? 19.240 4.841 -17.260 1.00 88.25 205 PRO A C 1
ATOM 1522 O O . PRO A 1 205 ? 20.051 4.053 -17.759 1.00 88.25 205 PRO A O 1
ATOM 1525 N N . THR A 1 206 ? 19.506 5.526 -16.152 1.00 91.56 206 THR A N 1
ATOM 1526 C CA . THR A 1 206 ? 20.667 5.222 -15.313 1.00 91.56 206 THR A CA 1
ATOM 1527 C C . THR A 1 206 ? 20.532 3.819 -14.720 1.00 91.56 206 THR A C 1
ATOM 1529 O O . THR A 1 206 ? 19.433 3.270 -14.630 1.00 91.56 206 THR A O 1
ATOM 1532 N N . LEU A 1 207 ? 21.646 3.239 -14.264 1.00 92.50 207 LEU A N 1
ATOM 1533 C CA . LEU A 1 207 ? 21.603 1.953 -13.563 1.00 92.50 207 LEU A CA 1
ATOM 1534 C C . LEU A 1 207 ? 20.669 2.002 -12.342 1.00 92.50 207 LEU A C 1
ATOM 1536 O O . LEU A 1 207 ? 19.904 1.068 -12.143 1.00 92.50 207 LEU A O 1
ATOM 1540 N N . ALA A 1 208 ? 20.675 3.106 -11.588 1.00 92.06 208 ALA A N 1
ATOM 1541 C CA . ALA A 1 208 ? 19.794 3.285 -10.436 1.00 92.06 208 ALA A CA 1
ATOM 1542 C C . ALA A 1 208 ? 18.309 3.261 -10.838 1.00 92.06 208 ALA A C 1
ATOM 1544 O O . ALA A 1 208 ? 17.541 2.500 -10.267 1.00 92.06 208 ALA A O 1
ATOM 1545 N N . GLN A 1 209 ? 17.921 4.011 -11.877 1.00 92.69 209 GLN A N 1
ATOM 1546 C CA . GLN A 1 209 ? 16.546 3.997 -12.401 1.00 92.69 209 GLN A CA 1
ATOM 1547 C C . GLN A 1 209 ? 16.119 2.597 -12.854 1.00 92.69 209 GLN A C 1
ATOM 1549 O O . GLN A 1 209 ? 15.024 2.148 -12.525 1.00 92.69 209 GLN A O 1
ATOM 1554 N N . LYS A 1 210 ? 17.002 1.879 -13.563 1.00 94.12 210 LYS A N 1
ATOM 1555 C CA . LYS A 1 210 ? 16.729 0.501 -13.984 1.00 94.12 210 LYS A CA 1
ATOM 1556 C C . LYS A 1 210 ? 16.519 -0.427 -12.787 1.00 94.12 210 LYS A C 1
ATOM 1558 O O . LYS A 1 210 ? 15.600 -1.238 -12.805 1.00 94.12 210 LYS A O 1
ATOM 1563 N N . GLN A 1 211 ? 17.354 -0.306 -11.759 1.00 94.62 211 GLN A N 1
ATOM 1564 C CA . GLN A 1 211 ? 17.269 -1.129 -10.552 1.00 94.62 211 GLN A CA 1
ATOM 1565 C C . GLN A 1 211 ? 15.999 -0.837 -9.743 1.00 94.62 211 GLN A C 1
ATOM 1567 O O . GLN A 1 211 ? 15.367 -1.777 -9.273 1.00 94.62 211 GLN A O 1
ATOM 1572 N N . THR A 1 212 ? 15.569 0.423 -9.628 1.00 95.56 212 THR A N 1
ATOM 1573 C CA . THR A 1 212 ? 14.284 0.770 -8.991 1.00 95.56 212 THR A CA 1
ATOM 1574 C C . THR A 1 212 ? 13.098 0.193 -9.776 1.00 95.56 212 THR A C 1
ATOM 1576 O O . THR A 1 212 ? 12.173 -0.368 -9.190 1.00 95.56 212 THR A O 1
ATOM 1579 N N . ALA A 1 213 ? 13.151 0.243 -11.109 1.00 96.12 213 ALA A N 1
ATOM 1580 C CA . ALA A 1 213 ? 12.142 -0.352 -11.985 1.00 96.12 213 ALA A CA 1
ATOM 1581 C C . ALA A 1 213 ? 12.117 -1.887 -11.974 1.00 96.12 213 ALA A C 1
ATOM 1583 O O . ALA A 1 213 ? 11.085 -2.499 -12.242 1.00 96.12 213 ALA A O 1
ATOM 1584 N N . GLU A 1 214 ? 13.242 -2.530 -11.667 1.00 97.06 214 GLU A N 1
ATOM 1585 C CA . GLU A 1 214 ? 13.269 -3.959 -11.358 1.00 97.06 214 GLU A CA 1
ATOM 1586 C C . GLU A 1 214 ? 12.656 -4.222 -9.984 1.00 97.06 214 GLU A C 1
ATOM 1588 O O . GLU A 1 214 ? 11.807 -5.098 -9.843 1.00 97.06 214 GLU A O 1
ATOM 1593 N N . LEU A 1 215 ? 13.036 -3.430 -8.981 1.00 96.31 215 LEU A N 1
ATOM 1594 C CA . LEU A 1 215 ? 12.614 -3.613 -7.598 1.00 96.31 215 LEU A CA 1
ATOM 1595 C C . LEU A 1 215 ? 11.095 -3.521 -7.410 1.00 96.31 215 LEU A C 1
ATOM 1597 O O . LEU A 1 215 ? 10.545 -4.311 -6.647 1.00 96.31 215 LEU A O 1
ATOM 1601 N N . VAL A 1 216 ? 10.400 -2.634 -8.132 1.00 96.94 216 VAL A N 1
ATOM 1602 C CA . VAL A 1 216 ? 8.926 -2.530 -8.057 1.00 96.94 216 VAL A CA 1
ATOM 1603 C C . VAL A 1 216 ? 8.213 -3.812 -8.513 1.00 96.94 216 VAL A C 1
ATOM 1605 O O . VAL A 1 216 ? 7.076 -4.065 -8.123 1.00 96.94 216 VAL A O 1
ATOM 1608 N N . MET A 1 217 ? 8.889 -4.657 -9.300 1.00 97.44 217 MET A N 1
ATOM 1609 C CA . MET A 1 217 ? 8.382 -5.961 -9.737 1.00 97.44 217 MET A CA 1
ATOM 1610 C C . MET A 1 217 ? 8.783 -7.098 -8.793 1.00 97.44 217 MET A C 1
ATOM 1612 O O . MET A 1 217 ? 8.420 -8.249 -9.023 1.00 97.44 217 MET A O 1
ATOM 1616 N N . ALA A 1 218 ? 9.550 -6.827 -7.744 1.00 95.88 218 ALA A N 1
ATOM 1617 C CA . ALA A 1 218 ? 10.075 -7.871 -6.889 1.00 95.88 218 ALA A CA 1
ATOM 1618 C C . ALA A 1 218 ? 9.104 -8.256 -5.762 1.00 95.88 218 ALA A C 1
ATOM 1620 O O . ALA A 1 218 ? 8.334 -7.437 -5.252 1.00 95.88 218 ALA A O 1
ATOM 1621 N N . HIS A 1 219 ? 9.184 -9.512 -5.330 1.00 95.44 219 HIS A N 1
ATOM 1622 C CA . HIS A 1 219 ? 8.489 -10.013 -4.149 1.00 95.44 219 HIS A CA 1
ATOM 1623 C C . HIS A 1 219 ? 9.443 -10.783 -3.232 1.00 95.44 219 HIS A C 1
ATOM 1625 O O . HIS A 1 219 ? 10.545 -11.171 -3.623 1.00 95.44 219 HIS A O 1
ATOM 1631 N N . VAL A 1 220 ? 8.999 -11.005 -2.001 1.00 94.75 220 VAL A N 1
ATOM 1632 C CA . VAL A 1 220 ? 9.657 -11.833 -0.990 1.00 94.75 220 VAL A CA 1
ATOM 1633 C C . VAL A 1 220 ? 8.775 -13.037 -0.642 1.00 94.75 220 VAL A C 1
ATOM 1635 O O . VAL A 1 220 ? 7.670 -13.189 -1.170 1.00 94.75 220 VAL A O 1
ATOM 1638 N N . ASP A 1 221 ? 9.273 -13.925 0.214 1.00 93.19 221 ASP A N 1
ATOM 1639 C CA . ASP A 1 221 ? 8.554 -15.113 0.675 1.00 93.19 221 ASP A CA 1
ATOM 1640 C C . ASP A 1 221 ? 8.833 -15.428 2.158 1.00 93.19 221 ASP A C 1
ATOM 1642 O O . ASP A 1 221 ? 9.364 -14.597 2.906 1.00 93.19 221 ASP A O 1
ATOM 1646 N N . CYS A 1 222 ? 8.451 -16.630 2.608 1.00 91.94 222 CYS A N 1
ATOM 1647 C CA . CYS A 1 222 ? 8.641 -17.063 3.991 1.00 91.94 222 CYS A CA 1
ATOM 1648 C C . CYS A 1 222 ? 10.094 -17.074 4.459 1.00 91.94 222 CYS A C 1
ATOM 1650 O O . CYS A 1 222 ? 10.307 -16.991 5.668 1.00 91.94 222 CYS A O 1
ATOM 1652 N N . ASP A 1 223 ? 11.069 -17.188 3.560 1.00 92.62 223 ASP A N 1
ATOM 1653 C CA . ASP A 1 223 ? 12.475 -17.236 3.952 1.00 92.62 223 ASP A CA 1
ATOM 1654 C C . ASP A 1 223 ? 12.982 -15.831 4.313 1.00 92.62 223 ASP A C 1
ATOM 1656 O O . ASP A 1 223 ? 13.822 -15.688 5.202 1.00 92.62 223 ASP A O 1
ATOM 1660 N N . THR A 1 224 ? 12.401 -14.786 3.709 1.00 92.50 224 THR A N 1
ATOM 1661 C CA . THR A 1 224 ? 12.750 -13.385 3.991 1.00 92.50 224 THR A CA 1
ATOM 1662 C C . THR A 1 224 ? 11.874 -12.752 5.079 1.00 92.50 224 THR A C 1
ATOM 1664 O O . THR A 1 224 ? 12.375 -12.008 5.922 1.00 92.50 224 THR A O 1
ATOM 1667 N N . VAL A 1 225 ? 10.561 -13.025 5.086 1.00 92.56 225 VAL A N 1
ATOM 1668 C CA . VAL A 1 225 ? 9.589 -12.454 6.049 1.00 92.56 225 VAL A CA 1
ATOM 1669 C C . VAL A 1 225 ? 8.857 -13.536 6.862 1.00 92.56 225 VAL A C 1
ATOM 1671 O O . VAL A 1 225 ? 7.620 -13.557 6.921 1.00 92.56 225 VAL A O 1
ATOM 1674 N N . PRO A 1 226 ? 9.587 -14.429 7.562 1.00 92.69 226 PRO A N 1
ATOM 1675 C CA . PRO A 1 226 ? 9.005 -15.607 8.206 1.00 92.69 226 PRO A CA 1
ATOM 1676 C C . PRO A 1 226 ? 7.934 -15.261 9.239 1.00 92.69 226 PRO A C 1
ATOM 1678 O O . PRO A 1 226 ? 6.951 -15.987 9.369 1.00 92.69 226 PRO A O 1
ATOM 1681 N N . PHE A 1 227 ? 8.082 -14.155 9.972 1.00 93.31 227 PHE A N 1
ATOM 1682 C CA . PHE A 1 227 ? 7.102 -13.760 10.985 1.00 93.31 227 PHE A CA 1
ATOM 1683 C C . PHE A 1 227 ? 5.771 -13.316 10.371 1.00 93.31 227 PHE A C 1
ATOM 1685 O O . PHE A 1 227 ? 4.721 -13.713 10.871 1.00 93.31 227 PHE A O 1
ATOM 1692 N N . MET A 1 228 ? 5.796 -12.577 9.256 1.00 93.62 228 MET A N 1
ATOM 1693 C CA . MET A 1 228 ? 4.571 -12.155 8.564 1.00 93.62 228 MET A CA 1
ATOM 1694 C C . MET A 1 228 ? 3.813 -13.360 8.006 1.00 93.62 228 MET A C 1
ATOM 1696 O O . MET A 1 228 ? 2.602 -13.467 8.192 1.00 93.62 228 MET A O 1
ATOM 1700 N N . TRP A 1 229 ? 4.527 -14.325 7.421 1.00 93.44 229 TRP A N 1
ATOM 1701 C CA . TRP A 1 229 ? 3.928 -15.577 6.950 1.00 93.44 229 TRP A CA 1
ATOM 1702 C C . TRP A 1 229 ? 3.411 -16.448 8.099 1.00 93.44 229 TRP A C 1
ATOM 1704 O O . TRP A 1 229 ? 2.357 -17.067 7.981 1.00 93.44 229 TRP A O 1
ATOM 1714 N N . GLN A 1 230 ? 4.098 -16.471 9.243 1.00 92.00 230 GLN A N 1
ATOM 1715 C CA . GLN A 1 230 ? 3.621 -17.185 10.428 1.00 92.00 230 GLN A CA 1
ATOM 1716 C C . GLN A 1 230 ? 2.361 -16.563 11.033 1.00 92.00 230 GLN A C 1
ATOM 1718 O O . GLN A 1 230 ? 1.522 -17.316 11.540 1.00 92.00 230 GLN A O 1
ATOM 1723 N N . TYR A 1 231 ? 2.226 -15.233 10.994 1.00 92.75 231 TYR A N 1
ATOM 1724 C CA . TYR A 1 231 ? 0.994 -14.548 11.378 1.00 92.75 231 TYR A CA 1
ATOM 1725 C C . TYR A 1 231 ? -0.131 -14.857 10.397 1.00 92.75 231 TYR A C 1
ATOM 1727 O O . TYR A 1 231 ? -1.208 -15.245 10.842 1.00 92.75 231 TYR A O 1
ATOM 1735 N N . ALA A 1 232 ? 0.134 -14.770 9.093 1.00 91.56 232 ALA A N 1
ATOM 1736 C CA . ALA A 1 232 ? -0.836 -15.130 8.066 1.00 91.56 232 ALA A CA 1
ATOM 1737 C C . ALA A 1 232 ? -1.316 -16.583 8.211 1.00 91.56 232 ALA A C 1
ATOM 1739 O O . ALA A 1 232 ? -2.515 -16.805 8.159 1.00 91.56 232 ALA A O 1
ATOM 1740 N N . ASP A 1 233 ? -0.424 -17.546 8.493 1.00 88.56 233 ASP A N 1
ATOM 1741 C CA . ASP A 1 233 ? -0.799 -18.951 8.735 1.00 88.56 233 ASP A CA 1
ATOM 1742 C C . ASP A 1 233 ? -1.689 -19.120 9.977 1.00 88.56 233 ASP A C 1
ATOM 1744 O O . ASP A 1 233 ? -2.592 -19.946 9.986 1.00 88.56 233 ASP A O 1
ATOM 1748 N N . ARG A 1 234 ? -1.444 -18.363 11.053 1.00 88.38 234 ARG A N 1
ATOM 1749 C CA . ARG A 1 234 ? -2.118 -18.565 12.353 1.00 88.38 234 ARG A CA 1
ATOM 1750 C C . ARG A 1 234 ? -3.378 -17.731 12.545 1.00 88.38 234 ARG A C 1
ATOM 1752 O O . ARG A 1 234 ? -4.191 -18.068 13.407 1.00 88.38 234 ARG A O 1
ATOM 1759 N N . PHE A 1 235 ? -3.514 -16.640 11.805 1.00 89.38 235 PHE A N 1
ATOM 1760 C CA . PHE A 1 235 ? -4.574 -15.653 11.972 1.00 89.38 235 PHE A CA 1
ATOM 1761 C C . PHE A 1 235 ? -5.306 -15.409 10.648 1.00 89.38 235 PHE A C 1
ATOM 1763 O O . PHE A 1 235 ? -5.217 -16.196 9.712 1.00 89.38 235 PHE A O 1
ATOM 1770 N N . ALA A 1 236 ? -6.112 -14.351 10.592 1.00 88.31 236 ALA A N 1
ATOM 1771 C CA . ALA A 1 236 ? -6.802 -13.968 9.372 1.00 88.31 236 ALA A CA 1
ATOM 1772 C C . ALA A 1 236 ? -5.881 -13.113 8.491 1.00 88.31 236 ALA A C 1
ATOM 1774 O O . ALA A 1 236 ? -5.390 -12.076 8.938 1.00 88.31 236 ALA A O 1
ATOM 1775 N N . LEU A 1 237 ? -5.705 -13.527 7.237 1.00 90.94 237 LEU A N 1
ATOM 1776 C CA . LEU A 1 237 ? -5.104 -12.717 6.182 1.00 90.94 237 LEU A CA 1
ATOM 1777 C C . LEU A 1 237 ? -6.217 -12.169 5.282 1.00 90.94 237 LEU A C 1
ATOM 1779 O O . LEU A 1 237 ? -7.015 -12.932 4.739 1.00 90.94 237 LEU A O 1
ATOM 1783 N N . PHE A 1 238 ? -6.272 -10.849 5.119 1.00 92.38 238 PHE A N 1
ATOM 1784 C CA . PHE A 1 238 ? -7.195 -10.205 4.189 1.00 92.38 238 PHE A CA 1
ATOM 1785 C C . PHE A 1 238 ? -6.490 -9.986 2.850 1.00 92.38 238 PHE A C 1
ATOM 1787 O O . PHE A 1 238 ? -5.680 -9.076 2.717 1.00 92.38 238 PHE A O 1
ATOM 1794 N N . ASP A 1 239 ? -6.819 -10.799 1.849 1.00 91.88 239 ASP A N 1
ATOM 1795 C CA . ASP A 1 239 ? -6.247 -10.695 0.498 1.00 91.88 239 ASP A CA 1
ATOM 1796 C C . ASP A 1 239 ? -7.046 -9.770 -0.441 1.00 91.88 239 ASP A C 1
ATOM 1798 O O . ASP A 1 239 ? -6.806 -9.732 -1.644 1.00 91.88 239 ASP A O 1
ATOM 1802 N N . ASN A 1 240 ? -8.038 -9.051 0.100 1.00 91.62 240 ASN A N 1
ATOM 1803 C CA . ASN A 1 240 ? -8.831 -8.029 -0.595 1.00 91.62 240 ASN A CA 1
ATOM 1804 C C . ASN A 1 240 ? -8.791 -6.672 0.115 1.00 91.62 240 ASN A C 1
ATOM 1806 O O . ASN A 1 240 ? -9.758 -5.909 0.064 1.00 91.62 240 ASN A O 1
ATOM 1810 N N . PHE A 1 241 ? -7.719 -6.406 0.853 1.00 91.50 241 PHE A N 1
ATOM 1811 C CA . PHE A 1 241 ? -7.565 -5.184 1.627 1.00 91.50 241 PHE A CA 1
ATOM 1812 C C . PHE A 1 241 ? -6.773 -4.155 0.821 1.00 91.50 241 PHE A C 1
ATOM 1814 O O . PHE A 1 241 ? -5.710 -4.472 0.295 1.00 91.50 241 PHE A O 1
ATOM 1821 N N . HIS A 1 242 ? -7.302 -2.940 0.714 1.00 92.25 242 HIS A N 1
ATOM 1822 C CA . HIS A 1 242 ? -6.730 -1.876 -0.107 1.00 92.25 242 HIS A CA 1
ATOM 1823 C C . HIS A 1 242 ? -6.485 -0.639 0.750 1.00 92.25 242 HIS A C 1
ATOM 1825 O O . HIS A 1 242 ? -7.186 -0.418 1.740 1.00 92.25 242 HIS A O 1
ATOM 1831 N N . MET A 1 243 ? -5.497 0.160 0.351 1.00 90.25 243 MET A N 1
ATOM 1832 C CA . MET A 1 243 ? -5.298 1.497 0.904 1.00 90.25 243 MET A CA 1
ATOM 1833 C C . MET A 1 243 ? -6.548 2.359 0.662 1.00 90.25 243 MET A C 1
ATOM 1835 O O . MET A 1 243 ? -7.248 2.172 -0.336 1.00 90.25 243 MET A O 1
ATOM 1839 N N . THR A 1 244 ? -6.851 3.274 1.583 1.00 90.56 244 THR A N 1
ATOM 1840 C CA . THR A 1 244 ? -8.040 4.135 1.476 1.00 90.56 244 THR A CA 1
ATOM 1841 C C . THR A 1 244 ? -7.821 5.242 0.454 1.00 90.56 244 THR A C 1
ATOM 1843 O O . THR A 1 244 ? -8.724 5.554 -0.319 1.00 90.56 244 THR A O 1
ATOM 1846 N N . VAL A 1 245 ? -6.619 5.819 0.457 1.00 89.62 245 VAL A N 1
ATOM 1847 C CA . VAL A 1 245 ? -6.214 6.888 -0.452 1.00 89.62 245 VAL A CA 1
ATOM 1848 C C . VAL A 1 245 ? -5.083 6.358 -1.313 1.00 89.62 245 VAL A C 1
ATOM 1850 O O . VAL A 1 245 ? -4.107 5.825 -0.792 1.00 89.62 245 VAL A O 1
ATOM 1853 N N . ASP A 1 246 ? -5.209 6.505 -2.628 1.00 90.38 246 ASP A N 1
ATOM 1854 C CA . ASP A 1 246 ? -4.092 6.288 -3.541 1.00 90.38 246 ASP A CA 1
ATOM 1855 C C . ASP A 1 246 ? -3.019 7.341 -3.234 1.00 90.38 246 ASP A C 1
ATOM 1857 O O . ASP A 1 246 ? -3.229 8.528 -3.478 1.00 90.38 246 ASP A O 1
ATOM 1861 N N . GLY A 1 247 ? -1.904 6.937 -2.641 1.00 90.44 247 GLY A N 1
ATOM 1862 C CA . GLY A 1 247 ? -0.835 7.854 -2.289 1.00 90.44 247 GLY A CA 1
ATOM 1863 C C . GLY A 1 247 ? 0.043 7.328 -1.167 1.00 90.44 247 GLY A C 1
ATOM 1864 O O . GLY A 1 247 ? -0.079 6.164 -0.774 1.00 90.44 247 GLY A O 1
ATOM 1865 N N . PRO A 1 248 ? 0.928 8.191 -0.652 1.00 89.50 248 PRO A N 1
ATOM 1866 C CA . PRO A 1 248 ? 1.960 7.756 0.264 1.00 89.50 248 PRO A CA 1
ATOM 1867 C C . PRO A 1 248 ? 1.435 7.604 1.701 1.00 89.50 248 PRO A C 1
ATOM 1869 O O . PRO A 1 248 ? 0.232 7.443 1.944 1.00 89.50 248 PRO A O 1
ATOM 1872 N N . SER A 1 249 ? 2.351 7.613 2.664 1.00 88.00 249 SER A N 1
ATOM 1873 C CA . SER A 1 249 ? 2.119 7.303 4.074 1.00 88.00 249 SER A CA 1
ATOM 1874 C C . SER A 1 249 ? 1.076 8.195 4.747 1.00 88.00 249 SER A C 1
ATOM 1876 O O . SER A 1 249 ? 0.105 7.710 5.336 1.00 88.00 249 SER A O 1
ATOM 1878 N N . THR A 1 250 ? 1.238 9.513 4.648 1.00 85.00 250 THR A N 1
ATOM 1879 C CA . THR A 1 250 ? 0.450 10.497 5.400 1.00 85.00 250 THR A CA 1
ATOM 1880 C C . THR A 1 250 ? -1.050 10.439 5.120 1.00 85.00 250 THR A C 1
ATOM 1882 O O . THR A 1 250 ? -1.817 10.358 6.087 1.00 85.00 250 THR A O 1
ATOM 1885 N N . PRO A 1 251 ? -1.531 10.444 3.858 1.00 88.00 251 PRO A N 1
ATOM 1886 C CA . PRO A 1 251 ? -2.967 10.397 3.611 1.00 88.00 251 PRO A CA 1
ATOM 1887 C C . PRO A 1 251 ? -3.605 9.105 4.120 1.00 88.00 251 PRO A C 1
ATOM 1889 O O . PRO A 1 251 ? -4.720 9.137 4.638 1.00 88.00 251 PRO A O 1
ATOM 1892 N N . ASN A 1 252 ? -2.893 7.976 4.063 1.00 89.56 252 ASN A N 1
ATOM 1893 C CA . ASN A 1 252 ? -3.401 6.704 4.570 1.00 89.56 252 ASN A CA 1
ATOM 1894 C C . ASN A 1 252 ? -3.364 6.610 6.100 1.00 89.56 252 ASN A C 1
ATOM 1896 O O . ASN A 1 252 ? -4.298 6.063 6.689 1.00 89.56 252 ASN A O 1
ATOM 1900 N N . ALA A 1 253 ? -2.361 7.196 6.760 1.00 86.69 253 ALA A N 1
ATOM 1901 C CA . ALA A 1 253 ? -2.334 7.321 8.216 1.00 86.69 253 ALA A CA 1
ATOM 1902 C C . ALA A 1 253 ? -3.508 8.180 8.727 1.00 86.69 253 ALA A C 1
ATOM 1904 O O . ALA A 1 253 ? -4.207 7.789 9.666 1.00 86.69 253 ALA A O 1
ATOM 1905 N N . ILE A 1 254 ? -3.783 9.307 8.057 1.00 85.25 254 ILE A N 1
ATOM 1906 C CA . ILE A 1 254 ? -4.949 10.159 8.329 1.00 85.25 254 ILE A CA 1
ATOM 1907 C C . ILE A 1 254 ? -6.247 9.378 8.090 1.00 85.25 254 ILE A C 1
ATOM 1909 O O . ILE A 1 254 ? -7.114 9.326 8.965 1.00 85.25 254 ILE A O 1
ATOM 1913 N N . ALA A 1 255 ? -6.375 8.714 6.942 1.00 88.38 255 ALA A N 1
ATOM 1914 C CA . ALA A 1 255 ? -7.587 7.994 6.575 1.00 88.38 255 ALA A CA 1
ATOM 1915 C C . ALA A 1 255 ? -7.866 6.773 7.463 1.00 88.38 255 ALA A C 1
ATOM 1917 O O . ALA A 1 255 ? -9.029 6.466 7.718 1.00 88.38 255 ALA A O 1
ATOM 1918 N N . MET A 1 256 ? -6.841 6.100 7.991 1.00 86.50 256 MET A N 1
ATOM 1919 C CA . MET A 1 256 ? -7.010 5.007 8.959 1.00 86.50 256 MET A CA 1
ATOM 1920 C C . MET A 1 256 ? -7.765 5.469 10.212 1.00 86.50 256 MET A C 1
ATOM 1922 O O . MET A 1 256 ? -8.546 4.723 10.804 1.00 86.50 256 MET A O 1
ATOM 1926 N N . ILE A 1 257 ? -7.520 6.709 10.610 1.00 82.19 257 ILE A N 1
ATOM 1927 C CA . ILE A 1 257 ? -8.069 7.331 11.804 1.00 82.19 257 ILE A CA 1
ATOM 1928 C C . ILE A 1 257 ? -9.420 7.998 11.517 1.00 82.19 257 ILE A C 1
ATOM 1930 O O . ILE A 1 257 ? -10.377 7.845 12.280 1.00 82.19 257 ILE A O 1
ATOM 1934 N N . ALA A 1 258 ? -9.484 8.764 10.430 1.00 83.19 258 ALA A N 1
ATOM 1935 C CA . ALA A 1 258 ? -10.588 9.667 10.133 1.00 83.19 258 ALA A CA 1
ATOM 1936 C C . ALA A 1 258 ? -11.602 9.089 9.139 1.00 83.19 258 ALA A C 1
ATOM 1938 O O . ALA A 1 258 ? -12.672 9.662 8.933 1.00 83.19 258 ALA A O 1
ATOM 1939 N N . GLY A 1 259 ? -11.265 7.963 8.508 1.00 87.00 259 GLY A N 1
ATOM 1940 C CA . GLY A 1 259 ? -12.032 7.354 7.425 1.00 87.00 259 GLY A CA 1
ATOM 1941 C C . GLY A 1 259 ? -11.935 8.094 6.087 1.00 87.00 259 GLY A C 1
ATOM 1942 O O . GLY A 1 259 ? -12.661 7.732 5.167 1.00 87.00 259 GLY A O 1
ATOM 1943 N N . GLN A 1 260 ? -11.097 9.131 5.980 1.00 87.69 260 GLN A N 1
ATOM 1944 C CA . GLN A 1 260 ? -10.926 9.957 4.780 1.00 87.69 260 GLN A CA 1
ATOM 1945 C C . GLN A 1 260 ? -9.584 10.707 4.816 1.00 87.69 260 GLN A C 1
ATOM 1947 O O . GLN A 1 260 ? -9.097 11.000 5.908 1.00 87.69 260 GLN A O 1
ATOM 1952 N N . GLY A 1 261 ? -9.037 11.063 3.654 1.00 87.19 261 GLY A N 1
ATOM 1953 C CA . GLY A 1 261 ? -7.903 11.979 3.482 1.00 87.19 261 GLY A CA 1
ATOM 1954 C C . GLY A 1 261 ? -8.324 13.425 3.189 1.00 87.19 261 GLY A C 1
ATOM 1955 O O . GLY A 1 261 ? -7.520 14.187 2.669 1.00 87.19 261 GLY A O 1
ATOM 1956 N N . GLY A 1 262 ? -9.585 13.789 3.464 1.00 87.19 262 GLY A N 1
ATOM 1957 C CA . GLY A 1 262 ? -10.139 15.143 3.285 1.00 87.19 262 GLY A CA 1
ATOM 1958 C C . GLY A 1 262 ? -11.005 15.329 2.039 1.00 87.19 262 GLY A C 1
ATOM 1959 O O . GLY A 1 262 ? -11.467 16.432 1.739 1.00 87.19 262 GLY A O 1
ATOM 1960 N N . GLU A 1 263 ? -11.310 14.245 1.330 1.00 88.31 263 GLU A N 1
ATOM 1961 C CA . GLU A 1 263 ? -12.102 14.244 0.100 1.00 88.31 263 GLU A CA 1
ATOM 1962 C C . GLU A 1 263 ? -13.499 14.838 0.322 1.00 88.31 263 GLU A C 1
ATOM 1964 O O . GLU A 1 263 ? -14.034 15.516 -0.555 1.00 88.31 263 GLU A O 1
ATOM 1969 N N . THR A 1 264 ? -14.099 14.644 1.504 1.00 87.00 264 THR A N 1
ATOM 1970 C CA . THR A 1 264 ? -15.420 15.224 1.807 1.00 87.00 264 THR A CA 1
ATOM 1971 C C . THR A 1 264 ? -15.355 16.746 1.900 1.00 87.00 264 THR A C 1
ATOM 1973 O O . THR A 1 264 ? -16.277 17.422 1.437 1.00 87.00 264 THR A O 1
ATOM 1976 N N . GLN A 1 265 ? -14.276 17.279 2.482 1.00 86.00 265 GLN A N 1
ATOM 1977 C CA . GLN A 1 265 ? -14.058 18.722 2.587 1.00 86.00 265 GLN A CA 1
ATOM 1978 C C . GLN A 1 265 ? -13.867 19.322 1.194 1.00 86.00 265 GLN A C 1
ATOM 1980 O O . GLN A 1 265 ? -14.535 20.296 0.848 1.00 86.00 265 GLN A O 1
ATOM 1985 N N . TYR A 1 266 ? -13.059 18.661 0.361 1.00 88.31 266 TYR A N 1
ATOM 1986 C CA . TYR A 1 266 ? -12.865 19.037 -1.036 1.00 88.31 266 TYR A CA 1
ATOM 1987 C C . TYR A 1 266 ? -14.161 19.051 -1.850 1.00 88.31 266 TYR A C 1
ATOM 1989 O O . TYR A 1 266 ? -14.470 20.039 -2.510 1.00 88.31 266 TYR A O 1
ATOM 1997 N N . VAL A 1 267 ? -14.964 17.988 -1.775 1.00 89.94 267 VAL A N 1
ATOM 1998 C CA . VAL A 1 267 ? -16.196 17.875 -2.572 1.00 89.94 267 VAL A CA 1
ATOM 1999 C C . VAL A 1 267 ? -17.261 18.891 -2.150 1.00 89.94 267 VAL A C 1
ATOM 2001 O O . VAL A 1 267 ? -17.983 19.408 -3.003 1.00 89.94 267 VAL A O 1
ATOM 2004 N N . LYS A 1 268 ? -17.401 19.173 -0.850 1.00 88.94 268 LYS A N 1
ATOM 2005 C CA . LYS A 1 268 ? -18.419 20.114 -0.353 1.00 88.94 268 LYS A CA 1
ATOM 2006 C C . LYS A 1 268 ? -18.010 21.573 -0.508 1.00 88.94 268 LYS A C 1
ATOM 2008 O O . LYS A 1 268 ? -18.880 22.410 -0.747 1.00 88.94 268 LYS A O 1
ATOM 2013 N N . HIS A 1 269 ? -16.718 21.864 -0.363 1.00 88.31 269 HIS A N 1
ATOM 2014 C CA . HIS A 1 269 ? -16.196 23.227 -0.295 1.00 88.31 269 HIS A CA 1
ATOM 2015 C C . HIS A 1 269 ? -14.992 23.434 -1.231 1.00 88.31 269 HIS A C 1
ATOM 2017 O O . HIS A 1 269 ? -13.944 23.896 -0.778 1.00 88.31 269 HIS A O 1
ATOM 2023 N N . PRO A 1 270 ? -15.114 23.136 -2.539 1.00 87.38 270 PRO A N 1
ATOM 2024 C CA . PRO A 1 270 ? -13.975 23.102 -3.466 1.00 87.38 270 PRO A CA 1
ATOM 2025 C C . PRO A 1 270 ? -13.230 24.440 -3.592 1.00 87.38 270 PRO A C 1
ATOM 2027 O O . PRO A 1 270 ? -12.045 24.453 -3.902 1.00 87.38 270 PRO A O 1
ATOM 2030 N N . ASP A 1 271 ? -13.901 25.562 -3.310 1.00 87.81 271 ASP A N 1
ATOM 2031 C CA . ASP A 1 271 ? -13.319 26.911 -3.364 1.00 87.81 271 ASP A CA 1
ATOM 2032 C C . ASP A 1 271 ? -12.746 27.389 -2.013 1.00 87.81 271 ASP A C 1
ATOM 2034 O O . ASP A 1 271 ? -12.266 28.518 -1.903 1.00 87.81 271 ASP A O 1
ATOM 2038 N N . GLN A 1 272 ? -12.845 26.569 -0.962 1.00 81.50 272 GLN A N 1
ATOM 2039 C CA . GLN A 1 272 ? -12.458 26.922 0.412 1.00 81.50 272 GLN A CA 1
ATOM 2040 C C . GLN A 1 272 ? -11.374 25.998 0.982 1.00 81.50 272 GLN A C 1
ATOM 2042 O O . GLN A 1 272 ? -10.806 26.301 2.029 1.00 81.50 272 GLN A O 1
ATOM 2047 N N . VAL A 1 273 ? -11.054 24.903 0.289 1.00 77.56 273 VAL A N 1
ATOM 2048 C CA . VAL A 1 273 ? -9.971 23.983 0.651 1.00 77.56 273 VAL A CA 1
ATOM 2049 C C . VAL A 1 273 ? -8.742 24.192 -0.230 1.00 77.56 273 VAL A C 1
ATOM 2051 O O . VAL A 1 273 ? -8.754 23.918 -1.424 1.00 77.56 273 VAL A O 1
ATOM 2054 N N . ALA A 1 274 ? -7.640 24.659 0.354 1.00 69.69 274 ALA A N 1
ATOM 2055 C CA . ALA A 1 274 ? -6.397 24.846 -0.401 1.00 69.69 274 ALA A CA 1
ATOM 2056 C C . ALA A 1 274 ? -5.543 23.567 -0.504 1.00 69.69 274 ALA A C 1
ATOM 2058 O O . ALA A 1 274 ? -4.792 23.425 -1.463 1.00 69.69 274 ALA A O 1
ATOM 2059 N N . ASN A 1 275 ? -5.644 22.664 0.479 1.00 76.00 275 ASN A N 1
ATOM 2060 C CA . ASN A 1 275 ? -4.719 21.537 0.663 1.00 76.00 275 ASN A CA 1
ATOM 2061 C C . ASN A 1 275 ? -5.424 20.178 0.832 1.00 76.00 275 ASN A C 1
ATOM 2063 O O . ASN A 1 275 ? -4.780 19.215 1.235 1.00 76.00 275 ASN A O 1
ATOM 2067 N N . GLU A 1 276 ? -6.720 20.106 0.507 1.00 84.56 276 GLU A N 1
ATOM 2068 C CA . GLU A 1 276 ? -7.488 18.857 0.514 1.00 84.56 276 GLU A CA 1
ATOM 2069 C C . GLU A 1 276 ? -7.868 18.412 -0.906 1.00 84.56 276 GLU A C 1
ATOM 2071 O O . GLU A 1 276 ? -8.139 19.270 -1.751 1.00 84.56 276 GLU A O 1
ATOM 2076 N N . PRO A 1 277 ? -7.978 17.094 -1.156 1.00 88.00 277 PRO A N 1
ATOM 2077 C CA . PRO A 1 277 ? -7.571 16.018 -0.247 1.00 88.00 277 PRO A CA 1
ATOM 2078 C C . PRO A 1 277 ? -6.047 15.977 -0.067 1.00 88.00 277 PRO A C 1
ATOM 2080 O O . PRO A 1 277 ? -5.295 16.400 -0.947 1.00 88.00 277 PRO A O 1
ATOM 2083 N N . VAL A 1 278 ? -5.586 15.451 1.064 1.00 87.06 278 VAL A N 1
ATOM 2084 C CA . VAL A 1 278 ? -4.173 15.125 1.256 1.00 87.06 278 VAL A CA 1
ATOM 2085 C C . VAL A 1 278 ? -3.817 14.002 0.282 1.00 87.06 278 VAL A C 1
ATOM 2087 O O . VAL A 1 278 ? -4.368 12.909 0.354 1.00 87.06 278 VAL A O 1
ATOM 2090 N N . THR A 1 279 ? -2.902 14.265 -0.651 1.00 86.50 279 THR A N 1
ATOM 2091 C CA . THR A 1 279 ? -2.445 13.277 -1.656 1.00 86.50 279 THR A CA 1
ATOM 2092 C C . THR A 1 279 ? -0.932 13.052 -1.637 1.00 86.50 279 THR A C 1
ATOM 2094 O O . THR A 1 279 ? -0.388 12.358 -2.494 1.00 86.50 279 THR A O 1
ATOM 2097 N N . GLY A 1 280 ? -0.225 13.683 -0.705 1.00 85.88 280 GLY A N 1
ATOM 2098 C CA . GLY A 1 280 ? 1.223 13.577 -0.539 1.00 85.88 280 GLY A CA 1
ATOM 2099 C C . GLY A 1 280 ? 1.590 13.527 0.937 1.00 85.88 280 GLY A C 1
ATOM 2100 O O . GLY A 1 280 ? 0.696 13.510 1.779 1.00 85.88 280 GLY A O 1
ATOM 2101 N N . ASP A 1 281 ? 2.885 13.549 1.238 1.00 79.88 281 ASP A N 1
ATOM 2102 C CA . ASP A 1 281 ? 3.392 13.616 2.609 1.00 79.88 281 ASP A CA 1
ATOM 2103 C C . ASP A 1 281 ? 3.692 15.065 3.006 1.00 79.88 281 ASP A C 1
ATOM 2105 O O . ASP A 1 281 ? 4.792 15.561 2.745 1.00 79.88 281 ASP A O 1
ATOM 2109 N N . PRO A 1 282 ? 2.732 15.806 3.594 1.00 72.81 282 PRO A N 1
ATOM 2110 C CA . PRO A 1 282 ? 3.095 16.996 4.340 1.00 72.81 282 PRO A CA 1
ATOM 2111 C C . PRO A 1 282 ? 3.973 16.583 5.531 1.00 72.81 282 PRO A C 1
ATOM 2113 O O . PRO A 1 282 ? 3.795 15.503 6.093 1.00 72.81 282 PRO A O 1
ATOM 2116 N N . GLY A 1 283 ? 4.911 17.448 5.918 1.00 68.06 283 GLY A N 1
ATOM 2117 C CA . GLY A 1 283 ? 5.903 17.138 6.946 1.00 68.06 283 GLY A CA 1
ATOM 2118 C C . GLY A 1 283 ? 5.288 16.600 8.249 1.00 68.06 283 GLY A C 1
ATOM 2119 O O . GLY A 1 283 ? 4.246 17.115 8.687 1.00 68.06 283 GLY A O 1
ATOM 2120 N N . PRO A 1 284 ? 5.900 15.572 8.869 1.00 66.44 284 PRO A N 1
ATOM 2121 C CA . PRO A 1 284 ? 5.402 14.971 10.102 1.00 66.44 284 PRO A CA 1
ATOM 2122 C C . PRO A 1 284 ? 5.377 15.976 11.266 1.00 66.44 284 PRO A C 1
ATOM 2124 O O . PRO A 1 284 ? 6.160 16.924 11.320 1.00 66.44 284 PRO A O 1
ATOM 2127 N N . PHE A 1 285 ? 4.482 15.775 12.247 1.00 62.97 285 PHE A N 1
ATOM 2128 C CA . PHE A 1 285 ? 4.457 16.640 13.438 1.00 62.97 285 PHE A CA 1
ATOM 2129 C C . PHE A 1 285 ? 5.815 16.646 14.172 1.00 62.97 285 PHE A C 1
ATOM 2131 O O . PHE A 1 285 ? 6.303 17.728 14.501 1.00 62.97 285 PHE A O 1
ATOM 2138 N N . PRO A 1 286 ? 6.483 15.489 14.365 1.00 59.31 286 PRO A N 1
ATOM 2139 C CA . PRO A 1 286 ? 7.919 15.447 14.617 1.00 59.31 286 PRO A CA 1
ATOM 2140 C C . PRO A 1 286 ? 8.682 16.008 13.418 1.00 59.31 286 PRO A C 1
ATOM 2142 O O . PRO A 1 286 ? 8.794 15.352 12.394 1.00 59.31 286 PRO A O 1
ATOM 2145 N N . GLY A 1 287 ? 9.177 17.231 13.537 1.00 62.91 287 GLY A N 1
ATOM 2146 C CA . GLY A 1 287 ? 9.773 17.965 12.420 1.00 62.91 287 GLY A CA 1
ATOM 2147 C C . GLY A 1 287 ? 9.093 19.298 12.199 1.00 62.91 287 GLY A C 1
ATOM 2148 O O . GLY A 1 287 ? 9.794 20.271 11.920 1.00 62.91 287 GLY A O 1
ATOM 2149 N N . SER A 1 288 ? 7.786 19.358 12.492 1.00 71.56 288 SER A N 1
ATOM 2150 C CA . SER A 1 288 ? 6.972 20.567 12.397 1.00 71.56 288 SER A CA 1
ATOM 2151 C C . SER A 1 288 ? 7.650 21.765 13.046 1.00 71.56 288 SER A C 1
ATOM 2153 O O . SER A 1 288 ? 8.011 21.737 14.224 1.00 71.56 288 SER A O 1
ATOM 2155 N N . ASN A 1 289 ? 7.711 22.878 12.320 1.00 71.31 289 ASN A N 1
ATOM 2156 C CA . ASN A 1 289 ? 8.117 24.176 12.854 1.00 71.31 289 ASN A CA 1
ATOM 2157 C C . ASN A 1 289 ? 7.178 24.663 13.975 1.00 71.31 289 ASN A C 1
ATOM 2159 O O . ASN A 1 289 ? 7.518 25.607 14.691 1.00 71.31 289 ASN A O 1
ATOM 2163 N N . LEU A 1 290 ? 6.007 24.033 14.132 1.00 72.25 290 LEU A N 1
ATOM 2164 C CA . LEU A 1 290 ? 5.064 24.285 15.221 1.00 72.25 290 LEU A CA 1
ATOM 2165 C C . LEU A 1 290 ? 5.330 23.420 16.458 1.00 72.25 290 LEU A C 1
ATOM 2167 O O . LEU A 1 290 ? 4.920 23.797 17.557 1.00 72.25 290 LEU A O 1
ATOM 2171 N N . ASP A 1 291 ? 6.036 22.294 16.331 1.00 75.44 291 ASP A N 1
ATOM 2172 C CA . ASP A 1 291 ? 6.400 21.495 17.493 1.00 75.44 291 ASP A CA 1
ATOM 2173 C C . ASP A 1 291 ? 7.440 22.278 18.320 1.00 75.44 291 ASP A C 1
ATOM 2175 O O . ASP A 1 291 ? 8.513 22.652 17.843 1.00 75.44 291 ASP A O 1
ATOM 2179 N N . LYS A 1 292 ? 7.145 22.522 19.600 1.00 77.62 292 LYS A N 1
ATOM 2180 C CA . LYS A 1 292 ? 8.028 23.235 20.548 1.00 77.62 292 LYS A CA 1
ATOM 2181 C C . LYS A 1 292 ? 8.671 22.309 21.579 1.00 77.62 292 LYS A C 1
ATOM 2183 O O . LYS A 1 292 ? 9.337 22.780 22.499 1.00 77.62 292 LYS A O 1
ATOM 2188 N N . SER A 1 293 ? 8.475 20.998 21.442 1.00 78.94 293 SER A N 1
ATOM 2189 C CA . SER A 1 293 ? 9.064 19.996 22.329 1.00 78.94 293 SER A CA 1
ATOM 2190 C C . SER A 1 293 ? 10.589 20.095 22.315 1.00 78.94 293 SER A C 1
ATOM 2192 O O . SER A 1 293 ? 11.198 20.202 21.250 1.00 78.94 293 SER A O 1
ATOM 2194 N N . ALA A 1 294 ? 11.202 20.066 23.501 1.00 82.94 294 ALA A N 1
ATOM 2195 C CA . ALA A 1 294 ? 12.656 20.161 23.654 1.00 82.94 294 ALA A CA 1
ATOM 2196 C C . ALA A 1 294 ? 13.387 18.941 23.072 1.00 82.94 294 ALA A C 1
ATOM 2198 O O . ALA A 1 294 ? 14.501 19.065 22.572 1.00 82.94 294 ALA A O 1
ATOM 2199 N N . VAL A 1 295 ? 12.748 17.770 23.134 1.00 80.81 295 VAL A N 1
ATOM 2200 C CA . VAL A 1 295 ? 13.215 16.538 22.499 1.00 80.81 295 VAL A CA 1
ATOM 2201 C C . VAL A 1 295 ? 12.302 16.271 21.317 1.00 80.81 295 VAL A C 1
ATOM 2203 O O . VAL A 1 295 ? 11.086 16.181 21.486 1.00 80.81 295 VAL A O 1
ATOM 2206 N N . LYS A 1 296 ? 12.901 16.177 20.134 1.00 73.12 296 LYS A N 1
ATOM 2207 C CA . LYS A 1 296 ? 12.210 15.804 18.905 1.00 73.12 296 LYS A CA 1
ATOM 2208 C C . LYS A 1 296 ? 12.371 14.305 18.675 1.00 73.12 296 LYS A C 1
ATOM 2210 O O . LYS A 1 296 ? 13.479 13.807 18.887 1.00 73.12 296 LYS A O 1
ATOM 2215 N N . PRO A 1 297 ? 11.316 13.602 18.243 1.00 70.88 297 PRO A N 1
ATOM 2216 C CA . PRO A 1 297 ? 11.467 12.292 17.623 1.00 70.88 297 PRO A CA 1
ATOM 2217 C C . PRO A 1 297 ? 12.341 12.396 16.367 1.00 70.88 297 PRO A C 1
ATOM 2219 O O . PRO A 1 297 ? 12.594 13.494 15.860 1.00 70.88 297 PRO A O 1
ATOM 2222 N N . THR A 1 298 ? 12.845 11.267 15.887 1.00 70.12 298 THR A N 1
ATOM 2223 C CA . THR A 1 298 ? 13.693 11.250 14.692 1.00 70.12 298 THR A CA 1
ATOM 2224 C C . THR A 1 298 ? 12.836 11.501 13.457 1.00 70.12 298 THR A C 1
ATOM 2226 O O . THR A 1 298 ? 11.930 10.736 13.161 1.00 70.12 298 THR A O 1
ATOM 2229 N N . PHE A 1 299 ? 13.148 12.543 12.694 1.00 71.12 299 PHE A N 1
ATOM 2230 C CA . PHE A 1 299 ? 12.470 12.850 11.435 1.00 71.12 299 PHE A CA 1
ATOM 2231 C C . PHE A 1 299 ? 13.498 13.176 10.356 1.00 71.12 299 PHE A C 1
ATOM 2233 O O . PHE A 1 299 ? 14.636 13.546 10.665 1.00 71.12 299 PHE A O 1
ATOM 2240 N N . ASN A 1 300 ? 13.116 13.045 9.088 1.00 69.88 300 ASN A N 1
ATOM 2241 C CA . ASN A 1 300 ? 13.962 13.472 7.985 1.00 69.88 300 ASN A CA 1
ATOM 2242 C C . ASN A 1 300 ? 13.860 15.004 7.833 1.00 69.88 300 ASN A C 1
ATOM 2244 O O . ASN A 1 300 ? 12.780 15.515 7.538 1.00 69.88 300 ASN A O 1
ATOM 2248 N N . PRO A 1 301 ? 14.961 15.767 7.989 1.00 67.25 301 PRO A N 1
ATOM 2249 C CA . PRO A 1 301 ? 14.926 17.229 7.903 1.00 67.25 301 PRO A CA 1
ATOM 2250 C C . PRO A 1 301 ? 14.468 17.781 6.548 1.00 67.25 301 PRO A C 1
ATOM 2252 O O . PRO A 1 301 ? 14.168 18.967 6.456 1.00 67.25 301 PRO A O 1
ATOM 2255 N N . ALA A 1 302 ? 14.455 16.954 5.497 1.00 68.00 302 ALA A N 1
ATOM 2256 C CA . ALA A 1 302 ? 13.934 17.330 4.185 1.00 68.00 302 ALA A CA 1
ATOM 2257 C C . ALA A 1 302 ? 12.395 17.319 4.110 1.00 68.00 302 ALA A C 1
ATOM 2259 O O . ALA A 1 302 ? 11.846 17.949 3.206 1.00 68.00 302 ALA A O 1
ATOM 2260 N N . ASP A 1 303 ? 11.718 16.646 5.045 1.00 66.50 303 ASP A N 1
ATOM 2261 C CA . ASP A 1 303 ? 10.256 16.511 5.053 1.00 66.50 303 ASP A CA 1
ATOM 2262 C C . ASP A 1 303 ? 9.571 17.775 5.603 1.00 66.50 303 ASP A C 1
ATOM 2264 O O . ASP A 1 303 ? 8.376 17.987 5.414 1.00 66.50 303 ASP A O 1
ATOM 2268 N N . GLU A 1 304 ? 10.336 18.663 6.241 1.00 69.19 304 GLU A N 1
ATOM 2269 C CA . GLU A 1 304 ? 9.866 19.919 6.813 1.00 69.19 304 GLU A CA 1
ATOM 2270 C C . GLU A 1 304 ? 10.359 21.120 5.996 1.00 69.19 304 GLU A C 1
ATOM 2272 O O . GLU A 1 304 ? 11.554 21.272 5.736 1.00 69.19 304 GLU A O 1
ATOM 2277 N N . ASN A 1 305 ? 9.467 22.063 5.679 1.00 68.12 305 ASN A N 1
ATOM 2278 C CA . ASN A 1 305 ? 9.872 23.367 5.159 1.00 68.12 305 ASN A CA 1
ATOM 2279 C C . ASN A 1 305 ? 9.234 24.511 5.964 1.00 68.12 305 ASN A C 1
ATOM 2281 O O . ASN A 1 305 ? 8.020 24.695 5.883 1.00 68.12 305 ASN A O 1
ATOM 2285 N N . PRO A 1 306 ? 10.023 25.364 6.648 1.00 68.19 306 PRO A N 1
ATOM 2286 C CA . PRO A 1 306 ? 9.496 26.510 7.403 1.00 68.19 306 PRO A CA 1
ATOM 2287 C C . PRO A 1 306 ? 8.738 27.532 6.562 1.00 68.19 306 PRO A C 1
ATOM 2289 O O . PRO A 1 306 ? 7.946 28.301 7.097 1.00 68.19 306 PRO A O 1
ATOM 2292 N N . ASN A 1 307 ? 8.931 27.532 5.244 1.00 69.94 307 ASN A N 1
ATOM 2293 C CA . ASN A 1 307 ? 8.177 28.392 4.336 1.00 69.94 307 ASN A CA 1
ATOM 2294 C C . ASN A 1 307 ? 6.831 27.784 3.905 1.00 69.94 307 ASN A C 1
ATOM 2296 O O . ASN A 1 307 ? 6.054 28.458 3.231 1.00 69.94 307 ASN A O 1
ATOM 2300 N N . LYS A 1 308 ? 6.574 26.511 4.229 1.00 67.62 308 LYS A N 1
ATOM 2301 C CA . LYS A 1 308 ? 5.373 25.750 3.861 1.00 67.62 308 LYS A CA 1
ATOM 2302 C C . LYS A 1 308 ? 4.982 24.804 5.011 1.00 67.62 308 LYS A C 1
ATOM 2304 O O . LYS A 1 308 ? 5.169 23.597 4.876 1.00 67.62 308 LYS A O 1
ATOM 2309 N N . PRO A 1 309 ? 4.497 25.336 6.145 1.00 66.06 309 PRO A N 1
ATOM 2310 C CA . PRO A 1 309 ? 4.121 24.502 7.281 1.00 66.06 309 PRO A CA 1
ATOM 2311 C C . PRO A 1 309 ? 2.979 23.546 6.911 1.00 66.06 309 PRO A C 1
ATOM 2313 O O . PRO A 1 309 ? 2.114 23.887 6.101 1.00 66.06 309 PRO A O 1
ATOM 2316 N N . THR A 1 310 ? 2.960 22.370 7.539 1.00 71.00 310 THR A N 1
ATOM 2317 C CA . THR A 1 310 ? 1.831 21.437 7.456 1.00 71.00 310 THR A CA 1
ATOM 2318 C C . THR A 1 310 ? 0.571 22.100 8.004 1.00 71.00 310 THR A C 1
ATOM 2320 O O . THR A 1 310 ? 0.563 22.617 9.123 1.00 71.00 310 THR A O 1
ATOM 2323 N N . ASN A 1 311 ? -0.502 22.091 7.213 1.00 70.88 311 ASN A N 1
ATOM 2324 C CA . ASN A 1 311 ? -1.779 22.637 7.651 1.00 70.88 311 ASN A CA 1
ATOM 2325 C C . ASN A 1 311 ? -2.429 21.744 8.720 1.00 70.88 311 ASN A C 1
ATOM 2327 O O . ASN A 1 311 ? -2.351 20.517 8.625 1.00 70.88 311 ASN A O 1
ATOM 2331 N N . PRO A 1 312 ? -3.118 22.337 9.710 1.00 72.88 312 PRO A N 1
ATOM 2332 C CA . PRO A 1 312 ? -3.892 21.571 10.673 1.00 72.88 312 PRO A CA 1
ATOM 2333 C C . PRO A 1 312 ? -5.059 20.868 9.978 1.00 72.88 312 PRO A C 1
ATOM 2335 O O . PRO A 1 312 ? -5.846 21.497 9.273 1.00 72.88 312 PRO A O 1
ATOM 2338 N N . GLN A 1 313 ? -5.174 19.562 10.220 1.00 80.00 313 GLN A N 1
ATOM 2339 C CA . GLN A 1 313 ? -6.241 18.719 9.686 1.00 80.00 313 GLN A CA 1
ATOM 2340 C C . GLN A 1 313 ? -7.308 18.460 10.743 1.00 80.00 313 GLN A C 1
ATOM 2342 O O . GLN A 1 313 ? -7.443 17.351 11.264 1.00 80.00 313 GLN A O 1
ATOM 2347 N N . THR A 1 314 ? -8.072 19.497 11.098 1.00 81.06 314 THR A N 1
ATOM 2348 C CA . THR A 1 314 ? -9.073 19.404 12.172 1.00 81.06 314 THR A CA 1
ATOM 2349 C C . THR A 1 314 ? -10.113 18.328 11.888 1.00 81.06 314 THR A C 1
ATOM 2351 O O . THR A 1 314 ? -10.432 17.540 12.775 1.00 81.06 314 THR A O 1
ATOM 2354 N N . TYR A 1 315 ? -10.572 18.196 10.637 1.00 81.94 315 TYR A N 1
ATOM 2355 C CA . TYR A 1 315 ? -11.502 17.126 10.256 1.00 81.94 315 TYR A CA 1
ATOM 2356 C C . TYR A 1 315 ? -10.970 15.724 10.616 1.00 81.94 315 TYR A C 1
ATOM 2358 O O . TYR A 1 315 ? -11.761 14.831 10.916 1.00 81.94 315 TYR A O 1
ATOM 2366 N N . ALA A 1 316 ? -9.645 15.529 10.614 1.00 81.00 316 ALA A N 1
ATOM 2367 C CA . ALA A 1 316 ? -9.000 14.261 10.931 1.00 81.00 316 ALA A CA 1
ATOM 2368 C C . ALA A 1 316 ? -8.780 14.047 12.434 1.00 81.00 316 ALA A C 1
ATOM 2370 O O . ALA A 1 316 ? -8.749 12.908 12.901 1.00 81.00 316 ALA A O 1
ATOM 2371 N N . SER A 1 317 ? -8.658 15.125 13.213 1.00 75.75 317 SER A N 1
ATOM 2372 C CA . SER A 1 317 ? -8.493 15.052 14.667 1.00 75.75 317 SER A CA 1
ATOM 2373 C C . SER A 1 317 ? -9.826 14.935 15.417 1.00 75.75 317 SER A C 1
ATOM 2375 O O . SER A 1 317 ? -9.856 14.396 16.527 1.00 75.75 317 SER A O 1
ATOM 2377 N N . LEU A 1 318 ? -10.956 15.346 14.820 1.00 75.50 318 LEU A N 1
ATOM 2378 C CA . LEU A 1 318 ? -12.279 15.191 15.444 1.00 75.50 318 LEU A CA 1
ATOM 2379 C C . LEU A 1 318 ? -12.621 13.724 15.775 1.00 75.50 318 LEU A C 1
ATOM 2381 O O . LEU A 1 318 ? -13.082 13.479 16.895 1.00 75.50 318 LEU A O 1
ATOM 2385 N N . PRO A 1 319 ? -12.382 12.729 14.897 1.00 67.56 319 PRO A N 1
ATOM 2386 C CA . PRO A 1 319 ? -12.587 11.321 15.233 1.00 67.56 319 PRO A CA 1
ATOM 2387 C C . PRO A 1 319 ? -11.652 10.834 16.342 1.00 67.56 319 PRO A C 1
ATOM 2389 O O . PRO A 1 319 ? -12.118 10.161 17.257 1.00 67.56 319 PRO A O 1
ATOM 2392 N N . LEU A 1 320 ? -10.376 11.246 16.324 1.00 62.91 320 LEU A N 1
ATOM 2393 C CA . LEU A 1 320 ? -9.400 10.939 17.382 1.00 62.91 320 LEU A CA 1
ATOM 2394 C C . LEU A 1 320 ? -9.799 11.485 18.736 1.00 62.91 320 LEU A C 1
ATOM 2396 O O . LEU A 1 320 ? -9.407 10.956 19.773 1.00 62.91 320 LEU A O 1
ATOM 2400 N N . SER A 1 321 ? -10.557 12.572 18.736 1.00 60.66 321 SER A N 1
ATOM 2401 C CA . SER A 1 321 ? -10.970 13.196 19.967 1.00 60.66 321 SER A CA 1
ATOM 2402 C C . SER A 1 321 ? -11.761 12.185 20.804 1.00 60.66 321 SER A C 1
ATOM 2404 O O . SER A 1 321 ? -11.492 12.033 21.991 1.00 60.66 321 SER A O 1
ATOM 2406 N N . PHE A 1 322 ? -12.727 11.463 20.214 1.00 62.50 322 PHE A N 1
ATOM 2407 C CA . PHE A 1 322 ? -13.772 10.732 20.950 1.00 62.50 322 PHE A CA 1
ATOM 2408 C C . PHE A 1 322 ? -14.265 11.499 22.196 1.00 62.50 322 PHE A C 1
ATOM 2410 O O . PHE A 1 322 ? -14.780 10.899 23.131 1.00 62.50 322 PHE A O 1
ATOM 2417 N N . MET A 1 323 ? -14.101 12.826 22.228 1.00 70.25 323 MET A N 1
ATOM 2418 C CA . MET A 1 323 ? -14.005 13.590 23.476 1.00 70.25 323 MET A CA 1
ATOM 2419 C C . MET A 1 323 ? -15.385 13.904 24.046 1.00 70.25 323 MET A C 1
ATOM 2421 O O . MET A 1 323 ? -15.491 14.495 25.121 1.00 70.25 323 MET A O 1
ATOM 2425 N N . GLY A 1 324 ? -16.441 13.545 23.306 1.00 78.31 324 GLY A N 1
ATOM 2426 C CA . GLY A 1 324 ? -17.827 13.812 23.653 1.00 78.31 324 GLY A CA 1
ATOM 2427 C C . GLY A 1 324 ? -17.982 15.272 24.094 1.00 78.31 324 GLY A C 1
ATOM 2428 O O . GLY A 1 324 ? -17.546 16.174 23.373 1.00 78.31 324 GLY A O 1
ATOM 2429 N N . PRO A 1 325 ? -18.495 15.539 25.306 1.00 81.56 325 PRO A N 1
ATOM 2430 C CA . PRO A 1 325 ? -18.640 16.901 25.820 1.00 81.56 325 PRO A CA 1
ATOM 2431 C C . PRO A 1 325 ? -17.326 17.687 25.992 1.00 81.56 325 PRO A C 1
ATOM 2433 O O . PRO A 1 325 ? -17.355 18.914 26.059 1.00 81.56 325 PRO A O 1
ATOM 2436 N N . GLN A 1 326 ? -16.165 17.026 26.071 1.00 80.88 326 GLN A N 1
ATOM 2437 C CA . GLN A 1 326 ? -14.867 17.685 26.266 1.00 80.88 326 GLN A CA 1
ATOM 2438 C C . GLN A 1 326 ? -14.314 18.331 24.990 1.00 80.88 326 GLN A C 1
ATOM 2440 O O . GLN A 1 326 ? -13.396 19.147 25.086 1.00 80.88 326 GLN A O 1
ATOM 2445 N N . ILE A 1 327 ? -14.873 18.017 23.815 1.00 82.88 327 ILE A N 1
ATOM 2446 C CA . ILE A 1 327 ? -14.327 18.467 22.528 1.00 82.88 327 ILE A CA 1
ATOM 2447 C C . ILE A 1 327 ? -14.234 19.995 22.435 1.00 82.88 327 ILE A C 1
ATOM 2449 O O . ILE A 1 327 ? -13.227 20.526 21.981 1.00 82.88 327 ILE A O 1
ATOM 2453 N N . GLN A 1 328 ? -15.220 20.714 22.982 1.00 81.81 328 GLN A N 1
ATOM 2454 C CA . GLN A 1 328 ? -15.227 22.181 23.005 1.00 81.81 328 GLN A CA 1
ATOM 2455 C C . GLN A 1 328 ? -14.107 22.783 23.852 1.00 81.81 328 GLN A C 1
ATOM 2457 O O . GLN A 1 328 ? -13.731 23.927 23.632 1.00 81.81 328 GLN A O 1
ATOM 2462 N N . ASN A 1 329 ? -13.600 22.065 24.855 1.00 83.62 329 ASN A N 1
ATOM 2463 C CA . ASN A 1 329 ? -12.476 22.549 25.650 1.00 83.62 329 ASN A CA 1
ATOM 2464 C C . ASN A 1 329 ? -11.145 22.288 24.958 1.00 83.62 329 ASN A C 1
ATOM 2466 O O . ASN A 1 329 ? -10.234 23.091 25.106 1.00 83.62 329 ASN A O 1
ATOM 2470 N N . ILE A 1 330 ? -11.046 21.191 24.213 1.00 78.81 330 ILE A N 1
ATOM 2471 C CA . ILE A 1 330 ? -9.805 20.779 23.557 1.00 78.81 330 ILE A CA 1
ATOM 2472 C C . ILE A 1 330 ? -9.594 21.565 22.268 1.00 78.81 330 ILE A C 1
ATOM 2474 O O . ILE A 1 330 ? -8.496 22.046 22.032 1.00 78.81 330 ILE A O 1
ATOM 2478 N N . ILE A 1 331 ? -10.657 21.852 21.515 1.00 80.62 331 ILE A N 1
ATOM 2479 C CA . ILE A 1 331 ? -10.550 22.704 20.325 1.00 80.62 331 ILE A CA 1
ATOM 2480 C C . ILE A 1 331 ? -10.219 24.174 20.657 1.00 80.62 331 ILE A C 1
ATOM 2482 O O . ILE A 1 331 ? -9.854 24.936 19.775 1.00 80.62 331 ILE A O 1
ATOM 2486 N N . LYS A 1 332 ? -10.282 24.607 21.929 1.00 82.62 332 LYS A N 1
ATOM 2487 C CA . LYS A 1 332 ? -9.815 25.958 22.316 1.00 82.62 332 LYS A CA 1
ATOM 2488 C C . LYS A 1 332 ? -8.315 26.153 22.103 1.00 82.62 332 LYS A C 1
ATOM 2490 O O . LYS A 1 332 ? -7.874 27.296 22.076 1.00 82.62 332 LYS A O 1
ATOM 2495 N N . SER A 1 333 ? -7.549 25.065 22.023 1.00 78.38 333 SER A N 1
ATOM 2496 C CA . SER A 1 333 ? -6.130 25.099 21.672 1.00 78.38 333 SER A CA 1
ATOM 2497 C C . SER A 1 333 ? -5.879 24.852 20.187 1.00 78.38 333 SER A C 1
ATOM 2499 O O . SER A 1 333 ? -4.731 24.629 19.818 1.00 78.38 333 SER A O 1
ATOM 2501 N N . ASP A 1 334 ? -6.917 24.850 19.346 1.00 78.75 334 ASP A N 1
ATOM 2502 C CA . ASP A 1 334 ? -6.715 24.939 17.905 1.00 78.75 334 ASP A CA 1
ATOM 2503 C C . ASP A 1 334 ? -6.034 26.275 17.590 1.00 78.75 334 ASP A C 1
ATOM 2505 O O . ASP A 1 334 ? -6.514 27.349 17.963 1.00 78.75 334 ASP A O 1
ATOM 2509 N N . GLU A 1 335 ? -4.872 26.197 16.953 1.00 75.56 335 GLU A N 1
ATOM 2510 C CA . GLU A 1 335 ? -4.077 27.364 16.594 1.00 75.56 335 GLU A CA 1
ATOM 2511 C C . GLU A 1 335 ? -4.663 28.100 15.381 1.00 75.56 335 GLU A C 1
ATOM 2513 O O . GLU A 1 335 ? -4.410 29.294 15.221 1.00 75.56 335 GLU A O 1
ATOM 2518 N N . ASN A 1 336 ? -5.474 27.429 14.549 1.00 77.69 336 ASN A N 1
ATOM 2519 C CA . ASN A 1 336 ? -6.035 27.995 13.321 1.00 77.69 336 ASN A CA 1
ATOM 2520 C C . ASN A 1 336 ? -7.538 27.689 13.132 1.00 77.69 336 ASN A C 1
ATOM 2522 O O . ASN A 1 336 ? -7.936 27.258 12.049 1.00 77.69 336 ASN A O 1
ATOM 2526 N N . PRO A 1 337 ? -8.417 28.036 14.090 1.00 77.75 337 PRO A N 1
ATOM 2527 C CA . PRO A 1 337 ?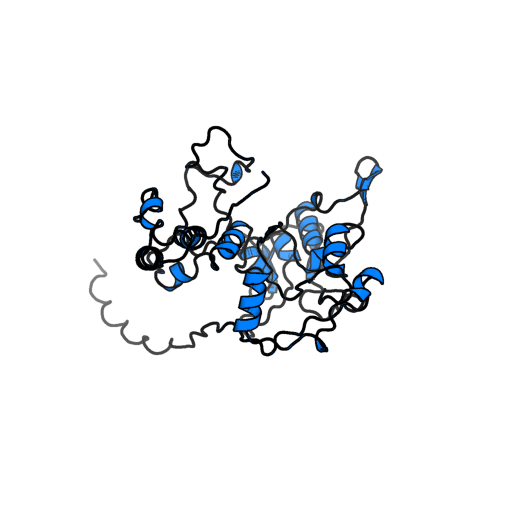 -9.848 27.706 14.034 1.00 77.75 337 PRO A CA 1
ATOM 2528 C C . PRO A 1 337 ? -10.611 28.406 12.901 1.00 77.75 337 PRO A C 1
ATOM 2530 O O . PRO A 1 337 ? -11.762 28.084 12.629 1.00 77.75 337 PRO A O 1
ATOM 2533 N N . MET A 1 338 ? -9.999 29.389 12.231 1.00 77.50 338 MET A N 1
ATOM 2534 C CA . MET A 1 338 ? -10.571 30.021 11.034 1.00 77.50 338 MET A CA 1
ATOM 2535 C C . MET A 1 338 ? -10.382 29.183 9.762 1.00 77.50 338 MET A C 1
ATOM 2537 O O . MET A 1 338 ? -11.034 29.473 8.762 1.00 77.50 338 MET A O 1
ATOM 2541 N N . MET A 1 339 ? -9.488 28.189 9.783 1.00 77.44 339 MET A N 1
ATOM 2542 C CA . MET A 1 339 ? -9.303 27.235 8.684 1.00 77.44 339 MET A CA 1
ATOM 2543 C C . MET A 1 339 ? -10.348 26.115 8.716 1.00 77.44 339 MET A C 1
ATOM 2545 O O . MET A 1 339 ? -10.560 25.449 7.705 1.00 77.44 339 MET A O 1
ATOM 2549 N N . ASP A 1 340 ? -11.018 25.924 9.854 1.00 81.31 340 ASP A N 1
ATOM 2550 C CA . ASP A 1 340 ? -12.093 24.953 10.000 1.00 81.31 340 ASP A CA 1
ATOM 2551 C C . ASP A 1 340 ? -13.305 25.342 9.158 1.00 81.31 340 ASP A C 1
ATOM 2553 O O . ASP A 1 340 ? -13.909 26.408 9.319 1.00 81.31 340 ASP A O 1
ATOM 2557 N N . LEU A 1 341 ? -13.714 24.419 8.298 1.00 83.69 341 LEU A N 1
ATOM 2558 C CA . LEU A 1 341 ? -14.882 24.600 7.453 1.00 83.69 341 LEU A CA 1
ATOM 2559 C C . LEU A 1 341 ? -16.177 24.517 8.268 1.00 83.69 341 LEU A C 1
ATOM 2561 O O . LEU A 1 341 ? -16.230 23.999 9.387 1.00 83.69 341 LEU A O 1
ATOM 2565 N N . LEU A 1 342 ? -17.259 25.054 7.701 1.00 84.56 342 LEU A N 1
ATOM 2566 C CA . LEU A 1 342 ? -18.537 25.184 8.406 1.00 84.56 342 LEU A CA 1
ATOM 2567 C C . LEU A 1 342 ? -19.074 23.837 8.920 1.00 84.56 342 LEU A C 1
ATOM 2569 O O . LEU A 1 342 ? -19.703 23.778 9.975 1.00 84.56 342 LEU A O 1
ATOM 2573 N N . ASP A 1 343 ? -18.856 22.750 8.185 1.00 86.38 343 ASP A N 1
ATOM 2574 C CA . ASP A 1 343 ? -19.245 21.407 8.609 1.00 86.38 343 ASP A CA 1
ATOM 2575 C C . ASP A 1 343 ? -18.360 20.854 9.729 1.00 86.38 343 ASP A C 1
ATOM 2577 O O . ASP A 1 343 ? -18.913 20.264 10.650 1.00 86.38 343 ASP A O 1
ATOM 2581 N N . VAL A 1 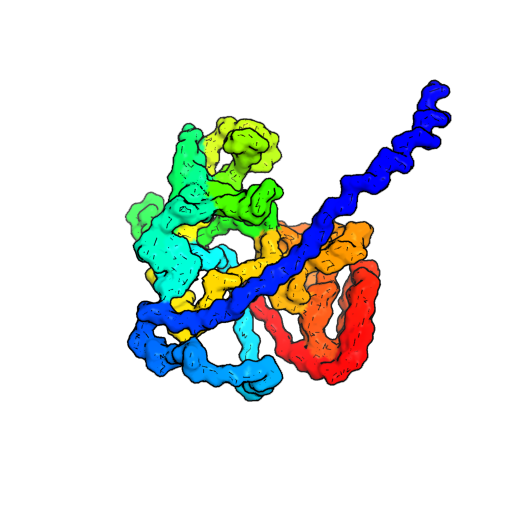344 ? -17.056 21.145 9.749 1.00 86.75 344 VAL A N 1
ATOM 2582 C CA . VAL A 1 344 ? -16.171 20.832 10.892 1.00 86.75 344 VAL A CA 1
ATOM 2583 C C . VAL A 1 344 ? -16.690 21.500 12.173 1.00 86.75 344 VAL A C 1
ATOM 2585 O O . VAL A 1 344 ? -16.831 20.851 13.212 1.00 86.75 344 VAL A O 1
ATOM 2588 N N . GLN A 1 345 ? -17.093 22.773 12.093 1.00 85.31 345 GLN A N 1
ATOM 2589 C CA . GLN A 1 345 ? -17.704 23.493 13.220 1.00 85.31 345 GLN A CA 1
ATOM 2590 C C . GLN A 1 345 ? -19.029 22.855 13.680 1.00 85.31 345 GLN A C 1
ATOM 2592 O O . GLN A 1 345 ? -19.300 22.726 14.881 1.00 85.31 345 GLN A O 1
ATOM 2597 N N . ASN A 1 346 ? -19.855 22.399 12.736 1.00 88.12 346 ASN A N 1
ATOM 2598 C CA . ASN A 1 346 ? -21.093 21.683 13.047 1.00 88.12 346 ASN A CA 1
ATOM 2599 C C . ASN A 1 346 ? -20.829 20.308 13.684 1.00 88.12 346 ASN A C 1
ATOM 2601 O O . ASN A 1 346 ? -21.563 19.903 14.596 1.00 88.12 346 ASN A O 1
ATOM 2605 N N . ASP A 1 347 ? -19.786 19.604 13.247 1.00 87.25 347 ASP A N 1
ATOM 2606 C CA . ASP A 1 347 ? -19.375 18.312 13.790 1.00 87.25 347 ASP A CA 1
ATOM 2607 C C . ASP A 1 347 ? -18.893 18.457 15.236 1.00 87.25 347 ASP A C 1
ATOM 2609 O O . ASP A 1 347 ? -19.356 17.712 16.104 1.00 87.25 347 ASP A O 1
ATOM 2613 N N . ILE A 1 348 ? -18.088 19.482 15.542 1.00 85.62 348 ILE A N 1
ATOM 2614 C CA . ILE A 1 348 ? -17.699 19.834 16.920 1.00 85.62 348 ILE A CA 1
ATOM 2615 C C . ILE A 1 348 ? -18.944 20.027 17.793 1.00 85.62 348 ILE A C 1
ATOM 2617 O O . ILE A 1 348 ? -19.068 19.427 18.866 1.00 85.62 348 ILE A O 1
ATOM 2621 N N . GLY A 1 349 ? -19.906 20.828 17.325 1.00 86.44 349 GLY A N 1
ATOM 2622 C CA . GLY A 1 349 ? -21.162 21.071 18.037 1.00 86.44 349 GLY A CA 1
ATOM 2623 C C . GLY A 1 349 ? -22.019 19.812 18.215 1.00 86.44 349 GLY A C 1
ATOM 2624 O O . GLY A 1 349 ? -22.726 19.678 19.218 1.00 86.44 349 GLY A O 1
ATOM 2625 N N . THR A 1 350 ? -21.954 18.879 17.266 1.00 88.00 350 THR A N 1
ATOM 2626 C CA . THR A 1 350 ? -22.664 17.598 17.320 1.00 88.00 350 THR A CA 1
ATOM 2627 C C . THR A 1 350 ? -22.009 16.647 18.315 1.00 88.00 350 THR A C 1
ATOM 2629 O O . THR A 1 350 ? -22.709 16.086 19.159 1.00 88.00 350 THR A O 1
ATOM 2632 N N . ILE A 1 351 ? -20.683 16.493 18.270 1.00 85.50 351 ILE A N 1
ATOM 2633 C CA . ILE A 1 351 ? -19.915 15.636 19.184 1.00 85.50 351 ILE A CA 1
ATOM 2634 C C . ILE A 1 351 ? -20.055 16.127 20.629 1.00 85.50 351 ILE A C 1
ATOM 2636 O O . ILE A 1 351 ? -20.303 15.315 21.519 1.00 85.50 351 ILE A O 1
ATOM 2640 N N . ALA A 1 352 ? -20.020 17.445 20.854 1.00 84.94 352 ALA A N 1
ATOM 2641 C CA . ALA A 1 352 ? -20.183 18.053 22.177 1.00 84.94 352 ALA A CA 1
ATOM 2642 C C . ALA A 1 352 ? -21.504 17.674 22.872 1.00 84.94 352 ALA A C 1
ATOM 2644 O O . ALA A 1 352 ? -21.580 17.631 24.099 1.00 84.94 352 ALA A O 1
ATOM 2645 N N . LYS A 1 353 ? -22.555 17.385 22.093 1.00 87.56 353 LYS A N 1
ATOM 2646 C CA . LYS A 1 353 ? -23.873 16.974 22.603 1.00 87.56 353 LYS A CA 1
ATOM 2647 C C . LYS A 1 353 ? -23.983 15.466 22.832 1.00 87.56 353 LYS A C 1
ATOM 2649 O O . LYS A 1 353 ? -24.968 15.014 23.417 1.00 87.56 353 LYS A O 1
ATOM 2654 N N . GLN A 1 354 ? -23.026 14.668 22.357 1.00 82.00 354 GLN A N 1
ATOM 2655 C CA . GLN A 1 354 ? -23.070 13.221 22.533 1.00 82.00 354 GLN A CA 1
ATOM 2656 C C . GLN A 1 354 ? -22.656 12.856 23.958 1.00 82.00 354 GLN A C 1
ATOM 2658 O O . GLN A 1 354 ? -21.529 13.102 24.372 1.00 82.00 354 GLN A O 1
ATOM 2663 N N . ASN A 1 355 ? -23.542 12.183 24.694 1.00 76.12 355 ASN A N 1
ATOM 2664 C CA . ASN A 1 355 ? -23.220 11.599 25.998 1.00 76.12 355 ASN A CA 1
ATOM 2665 C C . ASN A 1 355 ? -22.511 10.241 25.832 1.00 76.12 355 ASN A C 1
ATOM 2667 O O . ASN A 1 355 ? -23.015 9.203 26.263 1.00 76.12 355 ASN A O 1
ATOM 2671 N N . LYS A 1 356 ? -21.386 10.232 25.112 1.00 74.00 356 LYS A N 1
ATOM 2672 C CA . LYS A 1 356 ? -20.544 9.046 24.926 1.00 74.00 356 LYS A CA 1
ATOM 2673 C C . LYS A 1 356 ? -19.263 9.210 25.728 1.00 74.00 356 LYS A C 1
ATOM 2675 O O . LYS A 1 356 ? -18.674 10.283 25.745 1.00 74.00 356 LYS A O 1
ATOM 2680 N N . THR A 1 357 ? -18.850 8.137 26.391 1.00 69.31 357 THR A N 1
ATOM 2681 C CA . THR A 1 357 ? -17.554 8.075 27.066 1.00 69.31 357 THR A CA 1
ATOM 2682 C C . THR A 1 357 ? -16.444 8.046 26.026 1.00 69.31 357 THR A C 1
ATOM 2684 O O . THR A 1 357 ? -16.561 7.327 25.030 1.00 69.31 357 THR A O 1
ATOM 2687 N N . ASN A 1 358 ? -15.369 8.788 26.280 1.00 72.62 358 ASN A N 1
ATOM 2688 C CA . ASN A 1 358 ? -14.186 8.753 25.435 1.00 72.62 358 ASN A CA 1
ATOM 2689 C C . ASN A 1 358 ? -13.635 7.330 25.344 1.00 72.62 358 ASN A C 1
ATOM 2691 O O . ASN A 1 358 ? -13.622 6.593 26.333 1.00 72.62 358 ASN A O 1
ATOM 2695 N N . VAL A 1 359 ? -13.150 6.966 24.160 1.00 75.19 359 VAL A N 1
ATOM 2696 C CA . VAL A 1 359 ? -12.355 5.755 23.968 1.00 75.19 359 VAL A CA 1
ATOM 2697 C C . VAL A 1 359 ? -10.897 6.151 24.187 1.00 75.19 359 VAL A C 1
ATOM 2699 O O . VAL A 1 359 ? -10.384 6.953 23.406 1.00 75.19 359 VAL A O 1
ATOM 2702 N N . PRO A 1 360 ? -10.221 5.654 25.240 1.00 77.00 360 PRO A N 1
ATOM 2703 C CA . PRO A 1 360 ? -8.800 5.908 25.408 1.00 77.00 360 PRO A CA 1
ATOM 2704 C C . PRO A 1 360 ? -8.048 5.337 24.209 1.00 77.00 360 PRO A C 1
ATOM 2706 O O . PRO A 1 360 ? -8.210 4.162 23.877 1.00 77.00 360 PRO A O 1
ATOM 2709 N N . TRP A 1 361 ? -7.227 6.162 23.576 1.00 78.75 361 TRP A N 1
ATOM 2710 C CA . TRP A 1 361 ? -6.352 5.752 22.490 1.00 78.75 361 TRP A CA 1
ATOM 2711 C C . TRP A 1 361 ? -5.010 6.469 22.638 1.00 78.75 361 TRP A C 1
ATOM 2713 O O . TRP A 1 361 ? -4.895 7.458 23.365 1.00 78.75 361 TRP A O 1
ATOM 2723 N N . GLY A 1 362 ? -3.994 5.945 21.966 1.00 74.19 362 GLY A N 1
ATOM 2724 C CA . GLY A 1 362 ? -2.685 6.567 21.876 1.00 74.19 362 GLY A CA 1
ATOM 2725 C C . GLY A 1 362 ? -2.041 6.208 20.548 1.00 74.19 362 GLY A C 1
ATOM 2726 O O . GLY A 1 362 ? -2.300 5.134 20.002 1.00 74.19 362 GLY A O 1
ATOM 2727 N N . TRP A 1 363 ? -1.216 7.118 20.044 1.00 75.38 363 TRP A N 1
ATOM 2728 C CA . TRP A 1 363 ? -0.353 6.887 18.897 1.00 75.38 363 TRP A CA 1
ATOM 2729 C C . TRP A 1 363 ? 1.072 6.699 19.396 1.00 75.38 363 TRP A C 1
ATOM 2731 O O . TRP A 1 363 ? 1.582 7.537 20.141 1.00 75.38 363 TRP A O 1
ATOM 2741 N N . TYR A 1 364 ? 1.700 5.608 18.980 1.00 69.31 364 TYR A N 1
ATOM 2742 C CA . TYR A 1 364 ? 3.119 5.378 19.192 1.00 69.31 364 TYR A CA 1
ATOM 2743 C C . TYR A 1 364 ? 3.749 5.208 17.822 1.00 69.31 364 TYR A C 1
ATOM 2745 O O . TYR A 1 364 ? 3.376 4.304 17.077 1.00 69.31 364 TYR A O 1
ATOM 2753 N N . GLN A 1 365 ? 4.683 6.091 17.508 1.00 63.41 365 GLN A N 1
ATOM 2754 C CA . GLN A 1 365 ? 5.513 6.002 16.322 1.00 63.41 365 GLN A CA 1
ATOM 2755 C C . GLN A 1 365 ? 6.922 5.658 16.790 1.00 63.41 365 GLN A C 1
ATOM 2757 O O . GLN A 1 365 ? 7.432 6.303 17.707 1.00 63.41 365 GLN A O 1
ATOM 2762 N N . GLU A 1 366 ? 7.523 4.615 16.218 1.00 45.53 366 GLU A N 1
ATOM 2763 C CA . GLU A 1 366 ? 8.968 4.439 16.347 1.00 45.53 366 GLU A CA 1
ATOM 2764 C C . GLU A 1 366 ? 9.658 5.439 15.418 1.00 45.53 366 GLU A C 1
ATOM 2766 O O . GLU A 1 366 ? 9.336 5.492 14.230 1.00 45.53 366 GLU A O 1
ATOM 2771 N N . GLY A 1 367 ? 10.578 6.229 15.978 1.00 39.44 367 GLY A N 1
ATOM 2772 C CA . GLY A 1 367 ? 11.275 7.315 15.286 1.00 39.44 367 GLY A CA 1
ATOM 2773 C C . GLY A 1 367 ? 11.031 8.642 15.963 1.00 39.44 367 GLY A C 1
ATOM 2774 O O . GLY A 1 367 ? 10.246 9.436 15.418 1.00 39.44 367 GLY A O 1
#

Sequence (367 aa):
MTFAKRLRASTALLAVAGLLQTQAAFAQTASADAAPTVMPDSSRFVKQYASVPALAPQLTYAQKQALLKQKIKYVFVLFQENRSFDNYFATFPGARGLFSGGKLNTALPGAVQRIVNTDGSVGTISPFLIPQSVTAANGKTVPLYPADLGDVDHGHTGIAVGIDVDPATGKSRNDRFAIDNEGLTTDAAGRLVSKTTLMPATTRPTLAQKQTAELVMAHVDCDTVPFMWQYADRFALFDNFHMTVDGPSTPNAIAMIAGQGGETQYVKHPDQVANEPVTGDPGPFPGSNLDKSAVKPTFNPADENPNKPTNPQTYASLPLSFMGPQIQNIIKSDENPMMDLLDVQNDIGTIAKQNKTNVPWGWYQEG

Foldseek 3Di:
DDDPDPDDPPDPPDPPDPPPDPPPPPVPPPPDPPQFDQFPDFDPVQVVVDDPSVPDDDDDPVRVVVVCVVPPDDDDDDDDDDADCQQECLPPEPFPHQCNVVHGPCPDQQQKAWAAALVRDIDIDGEDEDDQWDQPPVRDIDGDAPVNQDDADQFLVLLCQQQCQDPVPRHTSNHCRLQVLLQWHADPVRAIAGVPPRHHCPHRRDPNSNVSSNSSRYHYYCVRVVVVSVCVSNDPDDSPDDQQARGGDVLSVLCVQLVGQCVVVCVVPVPLDPCPSPRYQQADPQQFPPDPDPDGADGDVVNDDPVDGDDDPLSSCLSVCLVQLCLVVVCVPVPCCVSDDPVSVVSSVVSNPDPDDRDDDDDDDHD

pLDDT: mean 80.32, std 17.83, range [27.72, 97.56]

Organism: NCBI:txid2316528

Radius of gyration: 25.39 Å; chains: 1; bounding box: 62×82×57 Å

InterPro domains:
  IPR007312 Phosphoesterase [PF04185] (72-326)
  IPR007312 Phosphoesterase [PTHR31956] (20-260)
  IPR017850 Alkaline-phosphatase-like, core domain superfamily [G3DSA:3.40.720.10] (62-281)

Secondary structure (DSSP, 8-state):
---SSS-SSS-SS-SSS-------------SS--PPPPPTT--HHHHTT---GGGS----HHHHHHHHHHH----------S--HHHHHTT-TTS--TTTTSS--TTSTTSSEEEE-TTS-EEEE--EEPPSEEE-TTS-EEE--GGGSPP---SHHHHHHHH-B-TTT--B----HHHHHTTEEE-TTS-EEETTT-SB--SPPPHHHHHHHHHTTEE--TTTSHHHHHHHHHS---TT---SSSSSHHHHHHHHHHSSSSHHHHHH-TTT-SS-S--S-PPPTTT-TT---SSPPP--TTS--TTSPPPP-HHHHHHHH--GGGHHHHGGG-S-TTSS-HHHHHHHHHHHT--------------